Protein 6UA3 (pdb70)

GO terms:
  GO:1903378 positive regulation of oxidative stress-induced neuron intrinsic apoptotic signaling pathway (P, IGI)
  GO:0005634 nucleus (C, IDA)
  GO:0005739 mitochondrion (C, IDA)
  GO:0016020 membrane (C, IDA)
  GO:0034097 response to cytokine (P, IDA)
  GO:0006974 DNA damage response (P, IMP)
  GO:0010507 negative regulation of autophagy (P, IMP)
  GO:0097192 extrinsic apoptotic signaling pathway in absence of ligand (P, IMP)
  GO:0005515 protein binding (F, IPI)
  GO:0005739 mitochondrion (C, HTP)
  GO:0005829 cytosol (C, TAS)
  GO:0043066 negative regulation of apoptotic process (P, IDA)
  GO:0051434 BH3 domain binding (F, IPI)
  GO:0043065 positive regulation of apoptotic process (P, IDA)
  GO:0097136 Bcl-2 family protein complex (C, IDA)
  GO:0005737 cytoplasm (C, TAS)
  GO:0005741 mitochondrial outer membrane (C, TAS)
  GO:0008320 transmembrane protein transporter activity (F, TAS)
  GO:2000811 negative regulation of anoikis (P, IMP)
  GO:2001240 negative regulation of extrinsic apoptotic signaling pathway in absence of ligand (P, IMP)

Nearest PDB structures (foldseek):
  5c6h-assembly1_A  TM=9.830E-01  e=1.764E-19  Homo sapiens
  5c3f-assembly1_A  TM=9.879E-01  e=3.483E-19  Homo sapiens
  6b4u-assembly1_A  TM=9.618E-01  e=1.139E-19  Homo sapiens
  5if4-assembly2_B  TM=9.329E-01  e=2.041E-19  Homo sapiens
  8svy-assembly1_A  TM=9.716E-01  e=1.571E-18  Escherichia coli

Organism: Homo sapiens (NCBI:txid9606)

Radius of gyration: 15.17 Å; Cα contacts (8 Å, |Δi|>4): 190; chains: 2; bounding box: 38×42×40 Å

Foldseek 3Di:
DPVLLVLQLQLLLQLLVCLQVVDHDPDQGPPVRVLSVLLNVLLCVVLVVCCVVCVVVLVVVCVVLVDAAQVSLVVVLVVLLVLCVVVDDDLVSLSNLSSSLSVVSNVCSVNVHNVNSSVNSSSSSCSCCVPVVVVCVVCVHSVSVSVVSDDDDDD/DVPCCVVVVVVVVVVVVD

Sequence (173 aa):
SDELYRQSLEIISRYLREQATGAKDTKPMGRSGATSRKALETLRRVGDGVQRNHETAFQGMMLRKLDIKNEDDVKSLSRVMIHVFSDGVTNWGRIVTLISFGAFVAKHLKTINQESCIEPLAESITDVLVRTKRDWLVKQRGWDGFVEFFHVEDLEIWQGRRLGDEINAYYARR

CATH classification: 1.10.437.10

Structure (mmCIF, N/CA/C/O backbone):
data_6UA3
#
_entry.id   6UA3
#
_cell.length_a   31.096
_cell.length_b   56.408
_cell.length_c   99.461
_cell.angle_alpha   90.000
_cell.angle_beta   90.000
_cell.angle_gamma   90.000
#
_symmetry.space_group_name_H-M   'P 21 21 21'
#
loop_
_entity.id
_entity.type
_entity.pdbx_description
1 polymer 'Induced myeloid leukemia cell differentiation protein Mcl-1'
2 polymer 'modified Bim BH3 peptide'
3 water water
#
loop_
_atom_site.group_PDB
_atom_site.id
_atom_site.type_symbol
_atom_site.label_atom_id
_atom_site.label_alt_id
_atom_site.label_comp_id
_atom_site.label_asym_id
_atom_site.label_entity_id
_atom_site.label_seq_id
_atom_site.pdbx_PDB_ins_code
_atom_site.Cartn_x
_atom_site.Cartn_y
_atom_site.Cartn_z
_atom_site.occupancy
_atom_site.B_iso_or_equiv
_atom_site.auth_seq_id
_atom_site.auth_comp_id
_atom_site.auth_asym_id
_atom_site.auth_atom_id
_atom_site.pdbx_PDB_model_num
ATOM 1 N N . SER A 1 2 ? 20.835 -4.166 -28.055 1.00 67.73 171 SER A N 1
ATOM 2 C CA . SER A 1 2 ? 20.693 -5.449 -28.731 1.00 60.47 171 SER A CA 1
ATOM 3 C C . SER A 1 2 ? 20.011 -6.468 -27.824 1.00 47.91 171 SER A C 1
ATOM 4 O O . SER A 1 2 ? 19.884 -7.640 -28.176 1.00 54.30 171 SER A O 1
ATOM 7 N N . ASP A 1 3 ? 19.570 -6.011 -26.654 1.00 35.28 172 ASP A N 1
ATOM 8 C CA . ASP A 1 3 ? 18.876 -6.866 -25.690 1.00 27.92 172 ASP A CA 1
ATOM 9 C C . ASP A 1 3 ? 17.389 -6.827 -26.026 1.00 25.61 172 ASP A C 1
ATOM 10 O O . ASP A 1 3 ? 16.619 -6.053 -25.458 1.00 25.02 172 ASP A O 1
ATOM 15 N N . GLU A 1 4 ? 16.987 -7.680 -26.970 1.00 24.58 173 GLU A N 1
ATOM 16 C CA . GLU A 1 4 ? 15.605 -7.686 -27.441 1.00 26.81 173 GLU A CA 1
ATOM 17 C C . GLU A 1 4 ? 14.627 -8.059 -26.335 1.00 26.06 173 GLU A C 1
ATOM 18 O O . GLU A 1 4 ? 13.510 -7.527 -26.290 1.00 23.85 173 GLU A O 1
ATOM 24 N N . LEU A 1 5 ? 15.012 -8.973 -25.442 1.00 23.48 174 LEU A N 1
ATOM 25 C CA . LEU A 1 5 ? 14.108 -9.338 -24.356 1.00 23.66 174 LEU A CA 1
ATOM 26 C C . LEU A 1 5 ? 13.840 -8.150 -23.442 1.00 22.40 174 LEU A C 1
ATOM 27 O O . LEU A 1 5 ? 12.703 -7.943 -23.004 1.00 21.11 174 LEU A O 1
ATOM 32 N N . TYR A 1 6 ? 14.867 -7.354 -23.138 1.00 19.57 175 TYR A N 1
ATOM 33 C CA . TYR A 1 6 ? 14.636 -6.164 -22.326 1.00 19.10 175 TYR A CA 1
ATOM 34 C C . TYR A 1 6 ? 13.739 -5.177 -23.064 1.00 21.28 175 TYR A C 1
ATOM 35 O O . TYR A 1 6 ? 12.766 -4.663 -22.499 1.00 20.00 175 TYR A O 1
ATOM 44 N N . ARG A 1 7 ? 14.054 -4.900 -24.333 1.00 21.42 176 ARG A N 1
ATOM 45 C CA . ARG A 1 7 ? 13.257 -3.948 -25.101 1.00 22.44 176 ARG A CA 1
ATOM 46 C C . ARG A 1 7 ? 11.798 -4.376 -25.151 1.00 20.77 176 ARG A C 1
ATOM 47 O O . ARG A 1 7 ? 10.892 -3.572 -24.906 1.00 19.63 176 ARG A O 1
ATOM 55 N N . GLN A 1 8 ? 11.554 -5.643 -25.485 1.00 19.78 177 GLN A N 1
ATOM 56 C CA . GLN A 1 8 ? 10.183 -6.128 -25.591 1.00 18.00 177 GLN A CA 1
ATOM 57 C C . GLN A 1 8 ? 9.481 -6.079 -24.243 1.00 15.98 177 GLN A C 1
ATOM 58 O O . GLN A 1 8 ? 8.313 -5.673 -24.157 1.00 18.86 177 GLN A O 1
ATOM 64 N N . SER A 1 9 ? 10.176 -6.497 -23.182 1.00 17.10 178 SER A N 1
ATOM 65 C CA . SER A 1 9 ? 9.583 -6.476 -21.851 1.00 13.86 1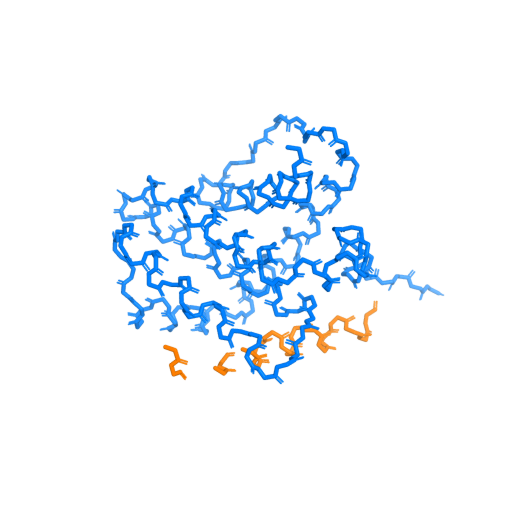78 SER A CA 1
ATOM 66 C C . SER A 1 9 ? 9.238 -5.055 -21.430 1.00 14.67 178 SER A C 1
ATOM 67 O O . SER A 1 9 ? 8.150 -4.805 -20.897 1.00 17.29 178 SER A O 1
ATOM 70 N N . LEU A 1 10 ? 10.150 -4.106 -21.666 1.00 17.29 179 LEU A N 1
ATOM 71 C CA . LEU A 1 10 ? 9.869 -2.716 -21.320 1.00 18.84 179 LEU A CA 1
ATOM 72 C C . LEU A 1 10 ? 8.709 -2.162 -22.140 1.00 17.69 179 LEU A C 1
ATOM 73 O O . LEU A 1 10 ? 7.872 -1.416 -21.618 1.00 17.64 179 LEU A O 1
ATOM 78 N N . GLU A 1 11 ? 8.634 -2.524 -23.423 1.00 16.32 180 GLU A N 1
ATOM 79 C CA . GLU A 1 11 ? 7.530 -2.068 -24.262 1.00 15.35 180 GLU A CA 1
ATOM 80 C C . GLU A 1 11 ? 6.186 -2.512 -23.689 1.00 17.19 180 GLU A C 1
ATOM 81 O O . GLU A 1 11 ? 5.267 -1.702 -23.523 1.00 17.60 180 GLU A O 1
ATOM 87 N N . ILE A 1 12 ? 6.062 -3.799 -23.363 1.00 15.63 181 ILE A N 1
ATOM 88 C CA . ILE A 1 12 ? 4.795 -4.329 -22.864 1.00 14.46 181 ILE A CA 1
ATOM 89 C C . ILE A 1 12 ? 4.448 -3.698 -21.521 1.00 15.90 181 ILE A C 1
ATOM 90 O O . ILE A 1 12 ? 3.327 -3.214 -21.309 1.00 15.53 181 ILE A O 1
ATOM 95 N N . ILE A 1 13 ? 5.412 -3.685 -20.596 1.00 16.24 182 ILE A N 1
ATOM 96 C CA . ILE A 1 13 ? 5.139 -3.231 -19.237 1.00 16.67 182 ILE A CA 1
ATOM 97 C C . ILE A 1 13 ? 4.888 -1.730 -19.208 1.00 18.50 182 ILE A C 1
ATOM 98 O O . ILE A 1 13 ? 3.957 -1.255 -18.542 1.00 17.00 182 ILE A O 1
ATOM 103 N N . SER A 1 14 ? 5.703 -0.956 -19.931 1.00 15.64 183 SER A N 1
ATOM 104 C CA . SER A 1 14 ? 5.492 0.489 -19.947 1.00 18.81 183 SER A CA 1
ATOM 105 C C . SER A 1 14 ? 4.172 0.849 -20.623 1.00 16.88 183 SER A C 1
ATOM 106 O O . SER A 1 14 ? 3.464 1.753 -20.165 1.00 18.09 183 SER A O 1
ATOM 109 N N . ARG A 1 15 ? 3.806 0.147 -21.698 1.00 16.44 184 ARG A N 1
ATOM 110 C CA . ARG A 1 15 ? 2.527 0.441 -22.341 1.00 14.85 184 ARG A CA 1
ATOM 111 C C . ARG A 1 15 ? 1.362 0.212 -21.384 1.00 16.94 184 ARG A C 1
ATOM 112 O O . ARG A 1 15 ? 0.439 1.030 -21.310 1.00 16.84 184 ARG A O 1
ATOM 120 N N . TYR A 1 16 ? 1.393 -0.884 -20.626 1.00 17.91 185 TYR A N 1
ATOM 121 C CA . TYR A 1 16 ? 0.300 -1.150 -19.697 1.00 14.25 185 TYR A CA 1
ATOM 122 C C . TYR A 1 16 ? 0.251 -0.099 -18.591 1.00 15.02 185 TYR A C 1
ATOM 123 O O . TYR A 1 16 ? -0.819 0.435 -18.277 1.00 16.87 185 TYR A O 1
ATOM 132 N N . LEU A 1 17 ? 1.398 0.214 -17.984 1.00 15.63 186 LEU A N 1
ATOM 133 C CA . LEU A 1 17 ? 1.397 1.225 -16.927 1.00 16.64 186 LEU A CA 1
ATOM 134 C C . LEU A 1 17 ? 0.959 2.586 -17.460 1.00 17.73 186 LEU A C 1
ATOM 135 O O . LEU A 1 17 ? 0.204 3.304 -16.794 1.00 18.42 186 LEU A O 1
ATOM 140 N N . ARG A 1 18 ? 1.407 2.951 -18.666 1.00 17.99 187 ARG A N 1
ATOM 141 C CA . ARG A 1 18 ? 1.029 4.242 -19.239 1.00 16.56 187 ARG A CA 1
ATOM 142 C C . ARG A 1 18 ? -0.473 4.319 -19.491 1.00 18.72 187 ARG A C 1
ATOM 143 O O . ARG A 1 18 ? -1.122 5.312 -19.143 1.00 18.40 187 ARG A O 1
ATOM 151 N N . GLU A 1 19 ? -1.043 3.287 -20.118 1.00 17.56 188 GLU A N 1
ATOM 152 C CA . GLU A 1 19 ? -2.464 3.345 -20.450 1.0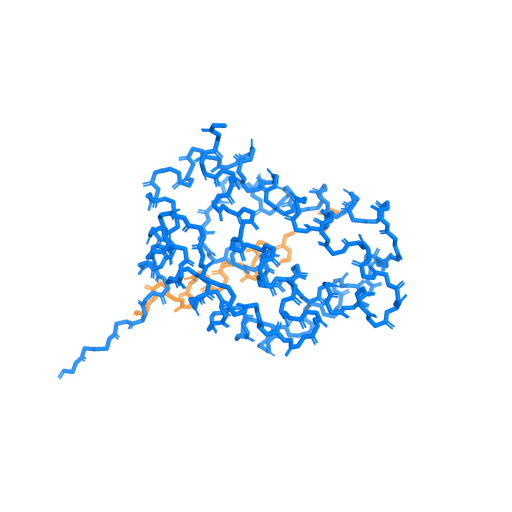0 16.51 188 GLU A CA 1
ATOM 153 C C . GLU A 1 19 ? -3.330 3.244 -19.202 1.00 17.21 188 GLU A C 1
ATOM 154 O O . GLU A 1 19 ? -4.393 3.873 -19.132 1.00 18.67 188 GLU A O 1
ATOM 160 N N . GLN A 1 20 ? -2.890 2.470 -18.208 1.00 17.59 189 GLN A N 1
ATOM 161 C CA . GLN A 1 20 ? -3.610 2.422 -16.939 1.00 16.53 189 GLN A CA 1
ATOM 162 C C . GLN A 1 20 ? -3.603 3.784 -16.253 1.00 18.70 189 GLN A C 1
ATOM 163 O O . GLN A 1 20 ? -4.641 4.245 -15.763 1.00 21.91 189 GLN A O 1
ATOM 169 N N . ALA A 1 21 ? -2.446 4.453 -16.222 1.00 17.05 190 ALA A N 1
ATOM 170 C CA . ALA A 1 21 ? -2.349 5.721 -15.506 1.00 18.60 190 ALA A CA 1
ATOM 171 C C . ALA A 1 21 ? -3.114 6.829 -16.219 1.00 22.78 190 ALA A C 1
ATOM 172 O O . ALA A 1 21 ? -3.814 7.620 -15.573 1.00 22.48 190 ALA A O 1
ATOM 174 N N . THR A 1 22 ? -2.980 6.916 -17.544 1.00 23.40 191 THR A N 1
ATOM 175 C CA . THR A 1 22 ? -3.618 7.983 -18.306 1.00 19.94 191 THR A CA 1
ATOM 176 C C . THR A 1 22 ? -5.044 7.654 -18.712 1.00 20.58 191 THR A C 1
ATOM 177 O O . THR A 1 22 ? -5.807 8.573 -19.041 1.00 26.58 191 THR A O 1
ATOM 181 N N . GLY A 1 23 ? -5.416 6.376 -18.716 1.00 20.68 192 GLY A N 1
ATOM 182 C CA . GLY A 1 23 ? -6.706 5.960 -19.217 1.00 20.74 192 GLY A CA 1
ATOM 183 C C . GLY A 1 23 ? -6.829 5.929 -20.725 1.00 24.96 192 GLY A C 1
ATOM 184 O O . GLY A 1 23 ? -7.922 5.647 -21.235 1.00 23.86 192 GLY A O 1
ATOM 185 N N . ALA A 1 24 ? -5.754 6.204 -21.458 1.00 19.49 193 ALA A N 1
ATOM 186 C CA . ALA A 1 24 ? -5.785 6.217 -22.915 1.00 16.77 193 ALA A CA 1
ATOM 187 C C . ALA A 1 24 ? -4.796 5.200 -23.461 1.00 17.02 193 ALA A C 1
ATOM 188 O O . ALA A 1 24 ? -3.613 5.221 -23.102 1.00 19.23 193 ALA A O 1
ATOM 190 N N . LYS A 1 25 ? -5.278 4.321 -24.334 1.00 19.96 194 LYS A N 1
ATOM 191 C CA . LYS A 1 25 ? -4.389 3.401 -25.022 1.00 20.42 194 LYS A CA 1
ATOM 192 C C . LYS A 1 25 ? -3.508 4.146 -26.019 1.00 19.77 194 LYS A C 1
ATOM 193 O O . LYS A 1 25 ? -3.890 5.173 -26.588 1.00 21.49 194 LYS A O 1
ATOM 199 N N . ASP A 1 26 ? -2.304 3.619 -26.206 1.00 19.87 195 ASP A N 1
ATOM 200 C CA . ASP A 1 26 ? -1.375 4.083 -27.229 1.00 17.81 195 ASP A CA 1
ATOM 201 C C . ASP A 1 26 ? -1.721 3.351 -28.520 1.00 16.06 195 ASP A C 1
ATOM 202 O O . ASP A 1 26 ? -1.583 2.126 -28.597 1.00 20.72 195 ASP A O 1
ATOM 207 N N . THR A 1 27 ? -2.205 4.087 -29.523 1.00 18.24 196 THR A N 1
ATOM 208 C CA . THR A 1 27 ? -2.693 3.462 -30.748 1.00 20.27 196 THR A CA 1
ATOM 209 C C . THR A 1 27 ? -1.603 3.260 -31.796 1.00 19.32 196 THR A C 1
ATOM 210 O O . THR A 1 27 ? -1.915 2.850 -32.921 1.00 21.95 196 THR A O 1
ATOM 214 N N . LYS A 1 28 ? -0.343 3.536 -31.460 1.00 18.65 197 LYS A N 1
ATOM 215 C CA . LYS A 1 28 ? 0.759 3.073 -32.288 1.00 21.06 197 LYS A CA 1
ATOM 216 C C . LYS A 1 28 ? 0.821 1.547 -32.239 1.00 18.89 197 LYS A C 1
ATOM 217 O O . LYS A 1 28 ? 0.556 0.950 -31.195 1.00 21.53 197 LYS A O 1
ATOM 223 N N . PRO A 1 29 ? 1.173 0.893 -33.339 1.00 21.44 198 PRO A N 1
ATOM 224 C CA . PRO A 1 29 ? 1.444 -0.545 -33.267 1.00 21.34 198 PRO A CA 1
ATOM 225 C C . PRO A 1 29 ? 2.654 -0.829 -32.388 1.00 25.00 198 PRO A C 1
ATOM 226 O O . PRO A 1 29 ? 3.500 0.033 -32.143 1.00 26.30 198 PRO A O 1
ATOM 230 N N . MET A 1 30 ? 2.724 -2.063 -31.899 1.00 24.23 199 MET A N 1
ATOM 231 C CA . MET A 1 30 ? 3.892 -2.477 -31.140 1.00 26.51 199 MET A CA 1
ATOM 232 C C . MET A 1 30 ? 5.109 -2.569 -32.056 1.00 34.79 199 MET A C 1
ATOM 233 O O . MET A 1 30 ? 4.995 -2.658 -33.282 1.00 34.43 199 MET A O 1
ATOM 238 N N . GLY A 1 31 ? 6.288 -2.544 -31.444 1.00 32.36 200 GLY A N 1
ATOM 239 C CA . GLY A 1 31 ? 7.516 -2.752 -32.189 1.00 34.98 200 GLY A CA 1
ATOM 240 C C . GLY A 1 31 ? 7.565 -4.136 -32.810 1.00 51.56 200 GLY A C 1
ATOM 241 O O . GLY A 1 31 ? 6.781 -5.031 -32.491 1.00 43.06 200 GLY A O 1
ATOM 242 N N . ARG A 1 32 ? 8.518 -4.314 -33.723 1.00 80.36 201 ARG A N 1
ATOM 243 C CA . ARG A 1 32 ? 8.601 -5.580 -34.434 1.00 102.31 201 ARG A CA 1
ATOM 244 C C . ARG A 1 32 ? 8.810 -6.723 -33.446 1.00 105.16 201 ARG A C 1
ATOM 245 O O . ARG A 1 32 ? 9.325 -6.539 -32.338 1.00 111.22 201 ARG A O 1
ATOM 253 N N . SER A 1 33 ? 8.414 -7.924 -33.871 1.00 97.40 202 SER A N 1
ATOM 254 C CA . SER A 1 33 ? 7.990 -8.966 -32.944 1.00 84.06 202 SER A CA 1
ATOM 255 C C . SER A 1 33 ? 6.653 -8.579 -32.319 1.00 68.39 202 SER A C 1
ATOM 256 O O . SER A 1 33 ? 6.344 -8.950 -31.182 1.00 43.24 202 SER A O 1
ATOM 259 N N . GLY A 1 34 ? 5.858 -7.819 -33.083 1.00 73.65 203 GLY A N 1
ATOM 260 C CA . GLY A 1 34 ? 4.669 -7.191 -32.536 1.00 73.55 203 GLY A CA 1
ATOM 261 C C . GLY A 1 34 ? 3.522 -8.149 -32.303 1.00 64.95 203 GLY A C 1
ATOM 262 O O . GLY A 1 34 ? 2.685 -7.911 -31.428 1.00 62.54 203 GLY A O 1
ATOM 263 N N . ALA A 1 35 ? 3.450 -9.228 -33.086 1.00 53.96 204 ALA A N 1
ATOM 264 C CA . ALA A 1 35 ? 2.454 -10.260 -32.821 1.00 42.91 204 ALA A CA 1
ATOM 265 C C . ALA A 1 35 ? 2.526 -10.715 -31.369 1.00 31.07 204 ALA A C 1
ATOM 266 O O . ALA A 1 35 ? 1.539 -10.642 -30.628 1.00 26.02 204 ALA A O 1
ATOM 268 N N . THR A 1 36 ? 3.701 -11.181 -30.939 1.00 25.40 205 THR A N 1
ATOM 269 C CA . THR A 1 36 ? 3.869 -11.593 -29.550 1.00 21.85 205 THR A CA 1
ATOM 270 C C . THR A 1 36 ? 3.595 -10.436 -28.600 1.00 20.13 205 THR A C 1
ATOM 271 O O . THR A 1 36 ? 2.882 -10.592 -27.601 1.00 21.34 205 THR A O 1
ATOM 275 N N . SER A 1 37 ? 4.155 -9.260 -28.893 1.00 22.66 206 SER A N 1
ATOM 276 C CA . SER A 1 37 ? 3.998 -8.134 -27.977 1.00 22.03 206 SER A CA 1
ATOM 277 C C . SER A 1 37 ? 2.547 -7.670 -27.910 1.00 18.62 206 SER A C 1
ATOM 278 O O . SER A 1 37 ? 2.048 -7.334 -26.829 1.00 20.98 206 SER A O 1
ATOM 281 N N . ARG A 1 38 ? 1.859 -7.635 -29.055 1.00 19.67 207 ARG A N 1
ATOM 282 C CA . ARG A 1 38 ? 0.448 -7.264 -29.054 1.00 20.90 207 ARG A CA 1
ATOM 283 C C . ARG A 1 38 ? -0.376 -8.249 -28.232 1.00 21.35 207 ARG A C 1
ATOM 284 O O . ARG A 1 38 ? -1.203 -7.846 -27.405 1.00 20.23 207 ARG A O 1
ATOM 292 N N . LYS A 1 39 ? -0.175 -9.551 -28.460 1.00 20.82 208 LYS A N 1
ATOM 293 C CA . LYS A 1 39 ? -0.904 -10.552 -27.686 1.00 22.18 208 LYS A CA 1
ATOM 294 C C . LYS A 1 39 ? -0.580 -10.445 -26.203 1.00 21.17 208 LYS A C 1
ATOM 295 O O . LYS A 1 39 ? -1.466 -10.603 -25.355 1.00 20.16 208 LYS A O 1
ATOM 301 N N . ALA A 1 40 ? 0.683 -10.180 -25.870 1.00 18.45 209 ALA A N 1
ATOM 302 C CA . ALA A 1 40 ? 1.067 -10.081 -24.466 1.00 17.82 209 ALA A CA 1
ATOM 303 C C . ALA A 1 40 ? 0.374 -8.908 -23.789 1.00 16.13 209 ALA A C 1
ATOM 304 O O . ALA A 1 40 ? -0.126 -9.036 -22.667 1.00 16.97 209 ALA A O 1
ATOM 306 N N . LEU A 1 41 ? 0.332 -7.750 -24.452 1.00 18.21 210 LEU A N 1
ATOM 307 C CA . LEU A 1 41 ? -0.342 -6.611 -23.842 1.00 16.43 210 LEU A CA 1
ATOM 308 C C . LEU A 1 41 ? -1.838 -6.873 -23.698 1.00 18.43 210 LEU A C 1
ATOM 309 O O . LEU A 1 41 ? -2.437 -6.512 -22.681 1.00 17.39 210 LEU A O 1
ATOM 314 N N . GLU A 1 42 ? -2.458 -7.510 -24.696 1.00 16.68 211 GLU A N 1
ATOM 315 C CA . GLU A 1 42 ? -3.868 -7.866 -24.579 1.00 17.16 211 GLU A CA 1
ATOM 316 C C . GLU A 1 42 ? -4.095 -8.828 -23.419 1.00 19.52 211 GLU A C 1
ATOM 317 O O . GLU A 1 42 ? -5.058 -8.680 -22.656 1.00 19.42 211 GLU A O 1
ATOM 323 N N . THR A 1 43 ? -3.222 -9.830 -23.283 1.00 17.95 212 THR A N 1
ATOM 324 C CA . THR A 1 43 ? -3.308 -10.758 -22.158 1.00 17.71 212 THR A CA 1
ATOM 325 C C . THR A 1 43 ? -3.111 -10.034 -20.837 1.00 18.89 212 THR A C 1
ATOM 326 O O . THR A 1 43 ? -3.833 -10.281 -19.863 1.00 17.07 212 THR A O 1
ATOM 330 N N . LEU A 1 44 ? -2.129 -9.137 -20.788 1.00 19.00 213 LEU A N 1
ATOM 331 C CA . LEU A 1 44 ? -1.844 -8.405 -19.563 1.00 18.61 213 LEU A CA 1
ATOM 332 C C . LEU A 1 44 ? -3.029 -7.540 -19.146 1.00 17.46 213 LEU A C 1
ATOM 333 O O . LEU A 1 44 ? -3.356 -7.453 -17.956 1.00 20.87 213 LEU A O 1
ATOM 338 N N . ARG A 1 45 ? -3.694 -6.895 -20.108 1.00 18.48 214 ARG A N 1
ATOM 339 C CA . ARG A 1 45 ? -4.923 -6.174 -19.788 1.00 16.27 214 ARG A CA 1
ATOM 340 C C . ARG A 1 45 ? -5.953 -7.093 -19.149 1.00 18.31 214 ARG A C 1
ATOM 341 O O . ARG A 1 45 ? -6.497 -6.789 -18.083 1.00 22.22 214 ARG A O 1
ATOM 349 N N . ARG A 1 46 ? -6.260 -8.212 -19.810 1.00 16.91 215 ARG A N 1
ATOM 350 C CA . ARG A 1 46 ? -7.299 -9.108 -19.313 1.00 17.61 215 ARG A CA 1
ATOM 351 C C . ARG A 1 46 ? -6.968 -9.615 -17.914 1.00 18.64 215 ARG A C 1
ATOM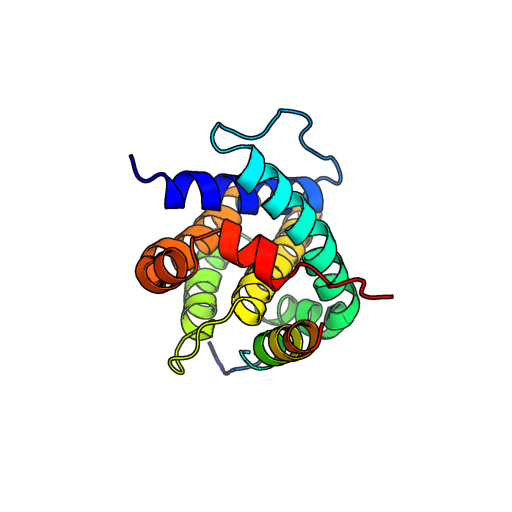 352 O O . ARG A 1 46 ? -7.799 -9.546 -17.002 1.00 20.82 215 ARG A O 1
ATOM 360 N N . VAL A 1 47 ? -5.753 -10.126 -17.729 1.00 18.36 216 VAL A N 1
ATOM 361 C CA . VAL A 1 47 ? -5.368 -10.708 -16.449 1.00 18.34 216 VAL A CA 1
ATOM 362 C C . VAL A 1 47 ? -5.100 -9.616 -15.419 1.00 18.93 216 VAL A C 1
ATOM 363 O O . VAL A 1 47 ? -5.570 -9.690 -14.277 1.00 18.08 216 VAL A O 1
ATOM 367 N N . GLY A 1 48 ? -4.347 -8.587 -15.812 1.00 15.53 217 GLY A N 1
ATOM 368 C CA . GLY A 1 48 ? -3.965 -7.545 -14.869 1.00 14.52 217 GLY A CA 1
ATOM 369 C C . GLY A 1 48 ? -5.143 -6.732 -14.364 1.00 15.85 217 GLY A C 1
ATOM 370 O O . GLY A 1 48 ? -5.194 -6.363 -13.186 1.00 15.70 217 GLY A O 1
ATOM 371 N N . ASP A 1 49 ? -6.094 -6.417 -15.246 1.00 17.38 218 ASP A N 1
ATOM 372 C CA . ASP A 1 49 ? -7.294 -5.723 -14.788 1.00 17.15 218 ASP A CA 1
ATOM 373 C C . ASP A 1 49 ? -8.046 -6.567 -13.768 1.00 16.74 218 ASP A C 1
ATOM 374 O O . ASP A 1 49 ? -8.542 -6.045 -12.764 1.00 18.33 218 ASP A O 1
ATOM 379 N N . GLY A 1 50 ? -8.129 -7.879 -14.007 1.00 17.82 219 GLY A N 1
ATOM 380 C CA . GLY A 1 50 ? -8.793 -8.756 -13.055 1.00 19.69 219 GLY A CA 1
ATOM 381 C C . GLY A 1 50 ? -8.074 -8.817 -11.722 1.00 17.48 219 GLY A C 1
ATOM 382 O O . GLY A 1 50 ? -8.705 -8.793 -10.663 1.00 18.29 219 GLY A O 1
ATOM 383 N N . VAL A 1 51 ? -6.743 -8.895 -11.753 1.00 15.97 220 VAL A N 1
ATOM 384 C CA . VAL A 1 51 ? -5.976 -8.943 -10.510 1.00 16.40 220 VAL A CA 1
ATOM 385 C C . VAL A 1 51 ? -6.203 -7.678 -9.693 1.00 17.30 220 VAL A C 1
ATOM 386 O O . VAL A 1 51 ? -6.407 -7.736 -8.474 1.00 18.22 220 VAL A O 1
ATOM 390 N N . GLN A 1 52 ? -6.178 -6.516 -10.350 1.00 14.97 221 GLN A N 1
ATOM 391 C CA . GLN A 1 52 ? -6.344 -5.261 -9.620 1.00 16.70 221 GLN A CA 1
ATOM 392 C C . GLN A 1 52 ? -7.734 -5.144 -9.018 1.00 19.75 221 GLN A C 1
ATOM 393 O O . GLN A 1 52 ? -7.900 -4.560 -7.942 1.00 19.31 221 GLN A O 1
ATOM 399 N N . ARG A 1 53 ? -8.746 -5.667 -9.709 1.00 18.67 222 ARG A N 1
ATOM 400 C CA . ARG A 1 53 ? -10.108 -5.601 -9.191 1.00 17.82 222 ARG A CA 1
ATOM 401 C C . ARG A 1 53 ? -10.314 -6.604 -8.061 1.00 19.65 222 ARG A C 1
ATOM 402 O O . ARG A 1 53 ? -10.882 -6.268 -7.013 1.00 22.70 222 ARG A O 1
ATOM 410 N N . ASN A 1 54 ? -9.847 -7.843 -8.252 1.00 17.69 223 ASN A N 1
ATOM 411 C CA . ASN A 1 54 ? -10.017 -8.879 -7.235 1.00 20.50 223 ASN A CA 1
ATOM 412 C C . ASN A 1 54 ? -9.208 -8.595 -5.978 1.00 24.67 223 ASN A C 1
ATOM 413 O O . ASN A 1 54 ? -9.628 -8.968 -4.875 1.00 27.11 223 ASN A O 1
ATOM 418 N N . HIS A 1 55 ? -8.047 -7.957 -6.114 1.00 20.00 224 HIS A N 1
ATOM 419 C CA . HIS A 1 55 ? -7.114 -7.818 -5.006 1.00 22.06 224 HIS A CA 1
ATOM 420 C C . HIS A 1 55 ? -6.852 -6.356 -4.670 1.00 21.86 224 HIS A C 1
ATOM 421 O O . HIS A 1 55 ? -5.788 -6.008 -4.156 1.00 21.62 224 HIS A O 1
ATOM 428 N N . GLU A 1 56 ? -7.845 -5.499 -4.919 1.00 20.79 225 GLU A N 1
ATOM 429 C CA . GLU A 1 56 ? -7.690 -4.076 -4.638 1.00 21.68 225 GLU A CA 1
ATOM 430 C C . GLU A 1 56 ? -7.344 -3.832 -3.172 1.00 22.81 225 GLU A C 1
ATOM 431 O O . GLU A 1 56 ? -6.533 -2.952 -2.861 1.00 25.57 225 GLU A O 1
ATOM 437 N N . THR A 1 57 ? -7.942 -4.603 -2.260 1.00 27.19 226 THR A N 1
ATOM 438 C CA . THR A 1 57 ? -7.671 -4.413 -0.836 1.00 30.57 226 THR A CA 1
ATOM 439 C C . THR A 1 57 ? -6.207 -4.684 -0.513 1.00 26.84 226 THR A C 1
ATOM 440 O O . THR A 1 57 ? -5.562 -3.906 0.200 1.00 29.11 226 THR A O 1
ATOM 444 N N . ALA A 1 58 ? -5.665 -5.792 -1.022 1.00 25.13 227 ALA A N 1
ATOM 445 C CA . ALA A 1 58 ? -4.253 -6.082 -0.800 1.00 26.98 227 ALA A CA 1
ATOM 446 C C . ALA A 1 58 ? -3.372 -4.999 -1.407 1.00 24.66 227 ALA A C 1
ATOM 447 O O . ALA A 1 58 ? -2.396 -4.559 -0.785 1.00 22.70 227 ALA A O 1
ATOM 449 N N . PHE A 1 59 ? -3.709 -4.549 -2.619 1.00 21.87 228 PHE A N 1
ATOM 450 C CA . PHE A 1 59 ? -2.899 -3.537 -3.288 1.00 21.49 228 PHE A CA 1
ATOM 451 C C . PHE A 1 59 ? -2.978 -2.194 -2.573 1.00 23.86 228 PHE A C 1
ATOM 452 O O . PHE A 1 59 ? -1.961 -1.509 -2.417 1.00 21.38 228 PHE A O 1
ATOM 460 N N . GLN A 1 60 ? -4.174 -1.793 -2.137 1.00 20.71 229 GLN A N 1
ATOM 461 C CA . GLN A 1 60 ? -4.292 -0.528 -1.418 1.00 23.20 229 GLN A CA 1
ATOM 462 C C . GLN A 1 60 ? -3.520 -0.570 -0.105 1.00 23.06 229 GLN A C 1
ATOM 463 O O . GLN A 1 60 ? -2.880 0.417 0.279 1.00 26.07 229 GLN A O 1
ATOM 469 N N . GLY A 1 61 ? -3.561 -1.705 0.596 1.00 24.4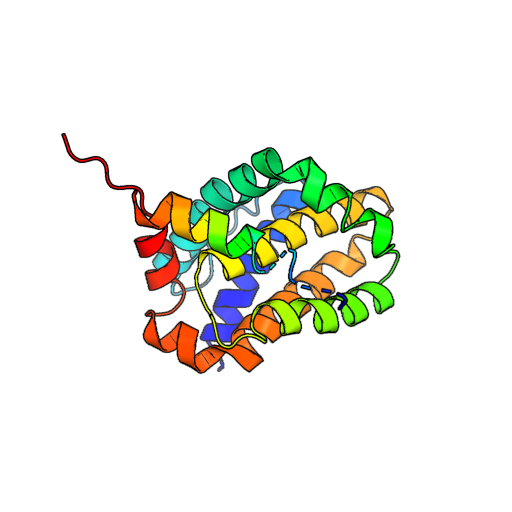0 230 GLY A N 1
ATOM 470 C CA . GLY A 1 61 ? -2.816 -1.819 1.839 1.00 26.50 230 GLY A CA 1
ATOM 471 C C . GLY A 1 61 ? -1.316 -1.723 1.631 1.00 27.93 230 GLY A C 1
ATOM 472 O O . GLY A 1 61 ? -0.617 -1.049 2.391 1.00 28.18 2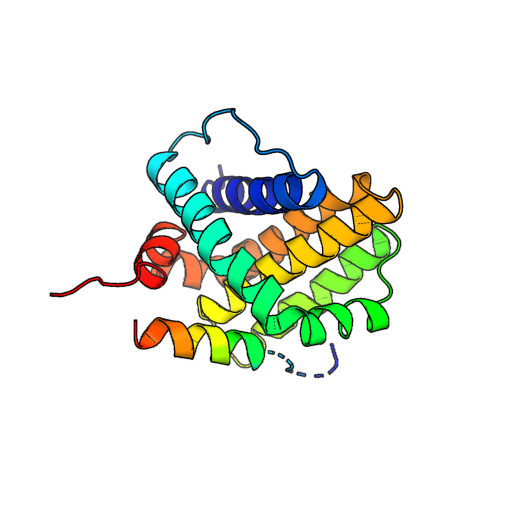30 GLY A O 1
ATOM 473 N N . MET A 1 62 ? -0.804 -2.397 0.600 1.00 25.82 231 MET A N 1
ATOM 474 C CA A MET A 1 62 ? 0.627 -2.317 0.330 0.50 26.41 231 MET A CA 1
ATOM 475 C CA B MET A 1 62 ? 0.625 -2.325 0.299 0.50 26.39 231 MET A CA 1
ATOM 476 C C . MET A 1 62 ? 1.029 -0.914 -0.100 1.00 25.44 231 MET A C 1
ATOM 477 O O . MET A 1 62 ? 2.069 -0.405 0.339 1.00 26.81 231 MET A O 1
ATOM 486 N N . LEU A 1 63 ? 0.225 -0.266 -0.942 1.00 22.80 232 LEU A N 1
ATOM 487 C CA . LEU A 1 63 ? 0.539 1.092 -1.366 1.00 23.86 232 LEU A CA 1
ATOM 488 C C . LEU A 1 63 ? 0.578 2.038 -0.174 1.00 28.14 232 LEU A C 1
ATOM 489 O O . LEU A 1 63 ? 1.505 2.845 -0.036 1.00 31.64 232 LEU A O 1
ATOM 494 N N . ARG A 1 64 ? -0.422 1.944 0.706 1.00 27.11 233 ARG A N 1
ATOM 495 C CA . ARG A 1 64 ? -0.504 2.865 1.835 1.00 31.89 233 ARG A CA 1
ATOM 496 C C . ARG A 1 64 ? 0.712 2.739 2.744 1.00 33.51 233 ARG A C 1
ATOM 497 O O . ARG A 1 64 ? 1.225 3.744 3.250 1.00 40.51 233 ARG A O 1
ATOM 505 N N . LYS A 1 65 ? 1.192 1.515 2.961 1.00 29.42 234 LYS A N 1
ATOM 506 C CA . LYS A 1 65 ? 2.320 1.325 3.864 1.00 33.61 234 LYS A CA 1
ATOM 507 C C . LYS A 1 65 ? 3.646 1.702 3.218 1.00 39.22 234 LYS A C 1
ATOM 508 O O . LYS A 1 65 ? 4.551 2.178 3.911 1.00 44.16 234 LYS A O 1
ATOM 514 N N . LEU A 1 66 ? 3.781 1.515 1.904 1.00 34.77 235 LEU A N 1
ATOM 515 C CA . LEU A 1 66 ? 5.022 1.882 1.233 1.00 31.37 235 LEU A CA 1
ATOM 516 C C . LEU A 1 66 ? 5.174 3.389 1.072 1.00 36.39 235 LEU A C 1
ATOM 517 O O . LEU A 1 66 ? 6.304 3.872 0.947 1.00 38.93 235 LEU A O 1
ATOM 522 N N . ASP A 1 67 ? 4.073 4.137 1.073 1.00 35.28 236 ASP A N 1
ATOM 523 C CA . ASP A 1 67 ? 4.103 5.598 1.003 1.00 40.29 236 ASP A CA 1
ATOM 524 C C . ASP A 1 67 ? 4.997 6.070 -0.148 1.00 43.10 236 ASP A C 1
ATOM 525 O O . ASP A 1 67 ? 6.065 6.652 0.041 1.00 49.77 236 ASP A O 1
ATOM 530 N N . ILE A 1 68 ? 4.522 5.795 -1.359 1.00 37.73 237 ILE A N 1
ATOM 531 C CA . ILE A 1 68 ? 5.261 6.099 -2.579 1.00 41.49 237 ILE A CA 1
ATOM 532 C C . ILE A 1 68 ? 4.910 7.521 -3.004 1.00 48.25 237 ILE A C 1
ATOM 533 O O . ILE A 1 68 ? 3.776 7.797 -3.403 1.00 50.48 237 ILE A O 1
ATOM 538 N N . LYS A 1 69 ? 5.887 8.423 -2.924 1.00 51.73 238 LYS A N 1
ATOM 539 C CA . LYS A 1 69 ? 5.672 9.837 -3.205 1.00 54.50 238 LYS A CA 1
ATOM 540 C C . LYS A 1 69 ? 6.516 10.384 -4.345 1.00 47.29 238 LYS A C 1
ATOM 541 O O . LYS A 1 69 ? 6.106 11.359 -4.976 1.00 44.01 238 LYS A O 1
ATOM 547 N N . ASN A 1 70 ? 7.679 9.801 -4.619 1.00 45.29 239 ASN A N 1
ATOM 548 C CA . ASN A 1 70 ? 8.599 10.361 -5.600 1.00 43.38 239 ASN A CA 1
ATOM 549 C C . ASN A 1 70 ? 9.436 9.231 -6.188 1.00 40.71 239 ASN A C 1
ATOM 550 O O . ASN A 1 70 ? 9.181 8.048 -5.941 1.00 35.95 239 ASN A O 1
ATOM 555 N N . GLU A 1 71 ? 10.456 9.604 -6.965 1.00 38.09 240 GLU A N 1
ATOM 556 C CA . GLU A 1 71 ? 11.259 8.614 -7.671 1.00 43.38 240 GLU A CA 1
ATOM 557 C C . GLU A 1 71 ? 12.196 7.849 -6.741 1.00 41.28 240 GLU A C 1
ATOM 558 O O . GLU A 1 71 ? 12.601 6.730 -7.076 1.00 37.94 240 GLU A O 1
ATOM 564 N N . ASP A 1 72 ? 12.554 8.422 -5.589 1.00 40.78 241 ASP A N 1
ATOM 565 C CA . ASP A 1 72 ? 13.345 7.671 -4.619 1.00 38.80 241 ASP A CA 1
ATOM 566 C C . ASP A 1 72 ? 12.554 6.497 -4.059 1.00 37.67 241 ASP A C 1
ATOM 567 O O . ASP A 1 72 ? 13.113 5.419 -3.818 1.00 37.24 241 ASP A O 1
ATOM 572 N N . ASP A 1 73 ? 11.250 6.687 -3.846 1.00 42.30 242 ASP A N 1
ATOM 573 C CA . ASP A 1 73 ? 10.414 5.600 -3.352 1.00 38.47 242 ASP A CA 1
ATOM 574 C C . ASP A 1 73 ? 10.250 4.501 -4.392 1.00 37.01 242 ASP A C 1
ATOM 575 O O . ASP A 1 73 ? 10.070 3.331 -4.034 1.00 36.57 242 ASP A O 1
ATOM 580 N N . VAL A 1 74 ? 10.308 4.850 -5.679 1.00 36.52 243 VAL A N 1
ATOM 581 C CA . VAL A 1 74 ? 10.266 3.827 -6.719 1.00 34.27 243 VAL A CA 1
ATOM 582 C C . VAL A 1 74 ? 11.484 2.920 -6.618 1.00 36.08 243 VAL A C 1
ATOM 583 O O . VAL A 1 74 ? 11.379 1.695 -6.756 1.00 36.43 243 VAL A O 1
ATOM 587 N N . LYS A 1 75 ? 12.661 3.504 -6.377 1.00 42.62 244 LYS A N 1
ATOM 588 C CA . LYS A 1 75 ? 13.859 2.687 -6.223 1.00 49.24 244 LYS A CA 1
ATOM 589 C C . LYS A 1 75 ? 13.752 1.779 -5.005 1.00 40.44 244 LYS A C 1
ATOM 590 O O . LYS A 1 75 ? 14.172 0.617 -5.049 1.00 43.10 244 LYS A O 1
ATOM 596 N N . SER A 1 76 ? 13.189 2.289 -3.908 1.00 40.52 245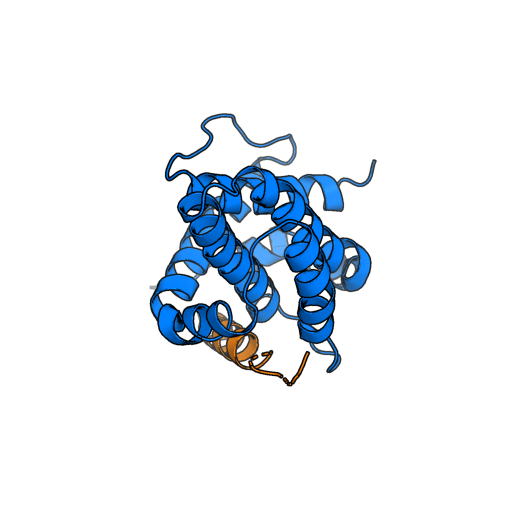 SER A N 1
ATOM 597 C CA . SER A 1 76 ? 12.963 1.438 -2.745 1.00 44.21 245 SER A CA 1
ATOM 598 C C . SER A 1 76 ? 12.045 0.275 -3.094 1.00 39.75 245 SER A C 1
ATOM 599 O O . SER A 1 76 ? 12.227 -0.844 -2.600 1.00 39.03 245 SER A O 1
ATOM 602 N N . LEU A 1 77 ? 11.054 0.520 -3.954 1.00 31.69 246 LEU A N 1
ATOM 603 C CA . LEU A 1 77 ? 10.143 -0.545 -4.352 1.00 29.73 246 LEU A CA 1
ATOM 604 C C . LEU A 1 77 ? 10.872 -1.653 -5.103 1.00 26.74 246 LEU A C 1
ATOM 605 O O . LEU A 1 77 ? 10.492 -2.824 -4.998 1.00 28.97 246 LEU A O 1
ATOM 610 N N . SER A 1 78 ? 11.925 -1.308 -5.851 1.00 28.16 247 SER A N 1
ATOM 611 C CA . SER A 1 78 ? 12.683 -2.324 -6.577 1.00 34.31 247 SER A CA 1
ATOM 612 C C . SER A 1 78 ? 13.258 -3.369 -5.632 1.00 31.38 247 SER A C 1
ATOM 613 O O . SER A 1 78 ? 13.243 -4.568 -5.936 1.00 27.23 247 SER A O 1
ATOM 616 N N . ARG A 1 79 ? 13.786 -2.929 -4.487 1.00 32.19 248 ARG A N 1
ATOM 617 C CA . ARG A 1 79 ? 14.288 -3.863 -3.483 1.00 36.45 248 ARG A CA 1
ATOM 618 C C . ARG A 1 79 ? 13.207 -4.850 -3.065 1.00 37.96 248 ARG A C 1
ATOM 619 O O . ARG A 1 79 ? 13.437 -6.064 -3.022 1.00 38.66 248 ARG A O 1
ATOM 627 N N . VAL A 1 80 ? 12.013 -4.343 -2.754 1.00 25.87 249 VAL A N 1
ATOM 628 C CA . VAL A 1 80 ? 10.922 -5.218 -2.337 1.00 24.90 249 VAL A CA 1
ATOM 629 C C . VAL A 1 80 ? 10.572 -6.199 -3.446 1.00 27.47 249 VAL A C 1
ATOM 630 O O . VAL A 1 80 ? 10.344 -7.388 -3.195 1.00 28.72 249 VAL A O 1
ATOM 634 N N . MET A 1 81 ? 10.526 -5.722 -4.692 1.00 23.66 250 MET A N 1
ATOM 635 C CA . MET A 1 81 ? 10.095 -6.585 -5.784 1.00 20.40 250 MET A CA 1
ATOM 636 C C . MET A 1 81 ? 11.051 -7.754 -5.999 1.00 19.89 250 MET A C 1
ATOM 637 O O . MET A 1 81 ? 10.616 -8.846 -6.378 1.00 22.96 250 MET A O 1
ATOM 642 N N . ILE A 1 82 ? 12.348 -7.557 -5.757 1.00 20.11 251 ILE A N 1
ATOM 643 C CA . ILE A 1 82 ? 13.293 -8.664 -5.892 1.00 19.16 251 ILE A CA 1
ATOM 644 C C . ILE A 1 82 ? 12.913 -9.809 -4.959 1.00 21.43 251 ILE A C 1
ATOM 645 O O . ILE A 1 82 ? 13.098 -10.989 -5.284 1.00 23.11 251 ILE A O 1
ATOM 650 N N . HIS A 1 83 ? 12.370 -9.481 -3.787 1.00 17.90 252 HIS A N 1
ATOM 651 C CA . HIS A 1 83 ? 12.003 -10.498 -2.809 1.00 18.56 252 HIS A CA 1
ATOM 652 C C . HIS A 1 83 ? 10.813 -11.345 -3.245 1.00 22.44 252 HIS A C 1
ATOM 653 O O . HIS A 1 83 ? 10.511 -12.339 -2.573 1.00 25.64 252 HIS A O 1
ATOM 660 N N . VAL A 1 84 ? 10.137 -10.984 -4.338 1.00 22.49 253 VAL A N 1
ATOM 661 C CA . VAL A 1 84 ? 9.031 -11.788 -4.847 1.00 20.68 253 VAL A CA 1
ATOM 662 C C . VAL A 1 84 ? 9.492 -13.147 -5.344 1.00 22.43 253 VAL A C 1
ATOM 663 O O . VAL A 1 84 ? 8.661 -14.037 -5.555 1.00 21.62 253 VAL A O 1
ATOM 667 N N . PHE A 1 85 ? 10.800 -13.343 -5.512 1.00 20.70 254 PHE A N 1
ATOM 668 C CA . PHE A 1 85 ? 11.331 -14.617 -5.978 1.00 20.94 254 PHE A CA 1
ATOM 669 C C . PHE A 1 85 ? 12.342 -15.220 -5.012 1.00 27.89 254 PHE A C 1
ATOM 670 O O . PHE A 1 85 ? 12.987 -16.220 -5.347 1.00 28.80 254 PHE A O 1
ATOM 678 N N . SER A 1 86 ? 12.467 -14.663 -3.807 1.00 25.34 255 SER A N 1
ATOM 679 C CA . SER A 1 86 ? 13.550 -15.043 -2.905 1.00 28.40 255 SER A CA 1
ATOM 680 C C . SER A 1 86 ? 13.412 -16.461 -2.357 1.00 26.13 255 SER A C 1
ATOM 681 O O . SER A 1 86 ? 14.384 -16.989 -1.804 1.00 28.67 255 SER A O 1
ATOM 684 N N . ASP A 1 87 ? 12.241 -17.088 -2.476 1.00 22.25 256 ASP A N 1
ATOM 685 C CA . ASP A 1 87 ? 12.067 -18.465 -2.030 1.00 20.56 256 ASP A CA 1
ATOM 686 C C . ASP A 1 87 ? 12.427 -19.483 -3.107 1.00 20.57 256 ASP A C 1
ATOM 687 O O . ASP A 1 87 ? 12.186 -20.680 -2.915 1.00 24.25 256 ASP A O 1
ATOM 692 N N . GLY A 1 88 ? 13.005 -19.039 -4.220 1.00 22.10 257 GLY A N 1
ATOM 693 C CA . GLY A 1 88 ? 13.381 -19.922 -5.303 1.00 23.65 257 GLY A CA 1
ATOM 694 C C . GLY A 1 88 ? 12.274 -20.244 -6.283 1.00 25.23 257 GLY A C 1
ATOM 695 O O . GLY A 1 88 ? 12.517 -20.991 -7.242 1.00 24.94 257 GLY A O 1
ATOM 696 N N . VAL A 1 89 ? 11.071 -19.708 -6.081 1.00 21.21 258 VAL A N 1
ATOM 697 C CA . VAL A 1 89 ? 9.929 -19.982 -6.946 1.00 19.53 258 VAL A CA 1
ATOM 698 C C . VAL A 1 89 ? 9.759 -18.833 -7.927 1.00 17.31 258 VAL A C 1
ATOM 699 O O . VAL A 1 89 ? 9.772 -17.659 -7.535 1.00 18.89 258 VAL A O 1
ATOM 703 N N . THR A 1 90 ? 9.597 -19.170 -9.205 1.00 18.83 259 THR A N 1
ATOM 704 C CA . THR A 1 90 ? 9.236 -18.211 -10.240 1.00 19.43 259 THR A CA 1
ATOM 705 C C . THR A 1 90 ? 8.052 -18.783 -10.998 1.00 16.26 259 THR A C 1
ATOM 706 O O . THR A 1 90 ? 8.079 -19.953 -11.385 1.00 17.58 259 THR A O 1
ATOM 710 N N . ASN A 1 91 ? 7.014 -17.970 -11.196 1.00 17.51 260 ASN A N 1
ATOM 711 C CA . ASN A 1 91 ? 5.887 -18.371 -12.028 1.00 15.09 260 ASN A CA 1
ATOM 712 C C . ASN A 1 91 ? 5.212 -17.125 -12.582 1.00 15.80 260 ASN A C 1
ATOM 713 O O . ASN A 1 91 ? 5.465 -15.998 -12.137 1.00 16.02 260 ASN A O 1
ATOM 718 N N . TRP A 1 92 ? 4.360 -17.337 -13.586 1.00 13.55 261 TRP A N 1
ATOM 719 C CA . TRP A 1 92 ? 3.712 -16.208 -14.244 1.00 15.51 261 TRP A CA 1
ATOM 720 C C . TRP A 1 92 ? 2.722 -15.501 -13.327 1.00 17.64 261 TRP A C 1
ATOM 721 O O . TRP A 1 92 ? 2.478 -14.301 -13.495 1.00 15.69 261 TRP A O 1
ATOM 732 N N . GLY A 1 93 ? 2.131 -16.217 -12.369 1.00 15.64 262 GLY A N 1
ATOM 733 C CA . GLY A 1 93 ? 1.239 -15.557 -11.425 1.00 14.13 262 GLY A CA 1
ATOM 734 C C . GLY A 1 93 ? 1.940 -14.470 -10.634 1.00 15.95 262 GLY A C 1
ATOM 735 O O . GLY A 1 93 ? 1.418 -13.362 -10.472 1.00 16.80 262 GLY A O 1
ATOM 736 N N . ARG A 1 94 ? 3.140 -14.771 -10.131 1.00 15.30 263 ARG A N 1
ATOM 737 C CA . ARG A 1 94 ? 3.897 -13.756 -9.403 1.00 12.90 263 ARG A CA 1
ATOM 738 C C . ARG A 1 94 ? 4.301 -12.618 -10.322 1.00 15.24 263 ARG A C 1
ATOM 739 O O . ARG A 1 94 ? 4.251 -11.448 -9.931 1.00 15.88 263 ARG A O 1
ATOM 747 N N . ILE A 1 95 ? 4.711 -12.943 -11.548 1.00 14.61 264 ILE A N 1
ATOM 748 C CA . ILE A 1 95 ? 5.162 -11.910 -12.472 1.00 14.29 264 ILE A CA 1
ATOM 749 C C . ILE A 1 95 ? 4.011 -10.975 -12.828 1.00 14.44 264 ILE A C 1
ATOM 750 O O . ILE A 1 95 ? 4.157 -9.749 -12.799 1.00 15.58 264 ILE A O 1
ATOM 755 N N . VAL A 1 96 ? 2.835 -11.533 -13.130 1.00 15.12 265 VAL A N 1
ATOM 756 C CA . VAL A 1 96 ? 1.721 -10.655 -13.478 1.00 16.05 265 VAL A CA 1
ATOM 757 C C . VAL A 1 96 ? 1.222 -9.887 -12.259 1.00 16.07 265 VAL A C 1
ATOM 758 O O . VAL A 1 96 ? 0.721 -8.765 -12.393 1.00 17.10 265 VAL A O 1
ATOM 762 N N . THR A 1 97 ? 1.356 -10.453 -11.054 1.00 17.09 266 THR A N 1
ATOM 763 C CA . THR A 1 97 ? 0.983 -9.702 -9.858 1.00 15.25 266 THR A CA 1
ATOM 764 C C . THR A 1 97 ? 1.887 -8.489 -9.677 1.00 17.15 266 THR A C 1
ATOM 765 O O . THR A 1 97 ? 1.415 -7.393 -9.351 1.00 17.78 266 THR A O 1
ATOM 769 N N . LEU A 1 98 ? 3.189 -8.660 -9.915 1.00 16.41 267 LEU A N 1
ATOM 770 C CA . LEU A 1 98 ? 4.119 -7.537 -9.838 1.00 17.76 267 LEU A CA 1
ATOM 771 C C . LEU A 1 98 ? 3.754 -6.444 -10.839 1.00 14.50 267 LEU A C 1
ATOM 772 O O . LEU A 1 98 ? 3.733 -5.253 -10.500 1.00 17.54 267 LEU A O 1
ATOM 777 N N . ILE A 1 99 ? 3.466 -6.828 -12.085 1.00 14.79 268 ILE A N 1
ATOM 778 C CA . ILE A 1 99 ? 3.148 -5.831 -13.106 1.00 15.61 268 ILE A CA 1
ATOM 779 C C . ILE A 1 99 ? 1.816 -5.162 -12.794 1.00 16.89 268 ILE A C 1
ATOM 780 O O . ILE A 1 99 ? 1.648 -3.953 -13.000 1.00 17.69 268 ILE A O 1
ATOM 785 N N . SER A 1 100 ? 0.852 -5.938 -12.289 1.00 14.40 269 SER A N 1
ATOM 786 C CA . SER A 1 100 ? -0.455 -5.391 -11.938 1.00 13.54 269 SER A CA 1
ATOM 787 C C . SER A 1 100 ? -0.336 -4.371 -10.820 1.00 17.85 269 SER A C 1
ATOM 788 O O . SER A 1 100 ? -0.986 -3.320 -10.857 1.00 16.58 269 SER A O 1
ATOM 791 N N . PHE A 1 101 ? 0.469 -4.677 -9.798 1.00 17.59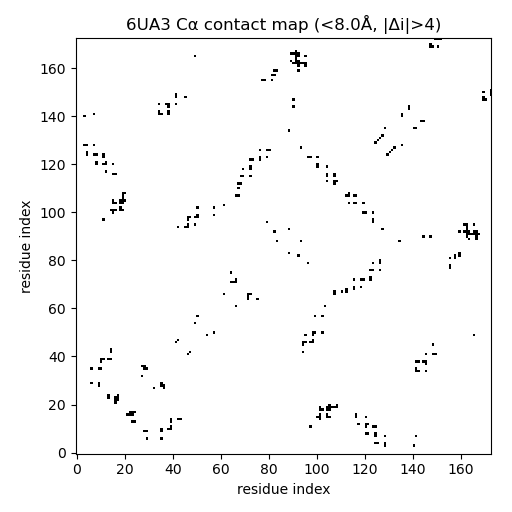 270 PHE A N 1
ATOM 792 C CA . PHE A 1 101 ? 0.710 -3.692 -8.750 1.00 15.80 270 PHE A CA 1
ATOM 793 C C . PHE A 1 101 ? 1.423 -2.472 -9.318 1.00 17.84 270 PHE A C 1
ATOM 794 O O . PHE A 1 101 ? 1.167 -1.340 -8.890 1.00 17.66 270 PHE A O 1
ATOM 802 N N . GLY A 1 102 ? 2.314 -2.681 -10.289 1.00 17.52 271 GLY A N 1
ATOM 803 C CA . GLY A 1 102 ? 2.925 -1.549 -10.967 1.00 17.87 271 GLY A CA 1
ATOM 804 C C . GLY A 1 102 ? 1.899 -0.620 -11.586 1.00 18.45 271 GLY A C 1
ATOM 805 O O . GLY A 1 102 ? 2.005 0.603 -11.467 1.00 18.90 271 GLY A O 1
ATOM 806 N N . ALA A 1 103 ? 0.893 -1.187 -12.259 1.00 15.96 272 ALA A N 1
ATOM 807 C CA . ALA A 1 103 ? -0.169 -0.362 -12.828 1.00 14.15 272 ALA A CA 1
ATOM 808 C C . ALA A 1 103 ? -0.950 0.345 -11.731 1.00 18.55 272 ALA A C 1
ATOM 809 O O . ALA A 1 103 ? -1.313 1.520 -11.871 1.00 17.48 272 ALA A O 1
ATOM 811 N N . PHE A 1 104 ? -1.231 -0.368 -10.637 1.00 16.34 273 PHE A N 1
ATOM 812 C CA . PHE A 1 104 ? -1.930 0.223 -9.501 1.00 17.35 273 PHE A CA 1
ATOM 813 C C . PHE A 1 104 ? -1.162 1.417 -8.946 1.00 18.85 273 PHE A C 1
ATOM 814 O O . PHE A 1 104 ? -1.751 2.469 -8.662 1.00 18.51 273 PHE A O 1
ATOM 822 N N . VAL A 1 105 ? 0.157 1.274 -8.791 1.00 19.05 274 VAL A N 1
ATOM 823 C CA . VAL A 1 105 ? 0.982 2.381 -8.311 1.00 18.98 274 VAL A CA 1
ATOM 824 C C . VAL A 1 105 ? 1.042 3.500 -9.345 1.00 20.25 274 VAL A C 1
ATOM 825 O O . VAL A 1 105 ? 1.006 4.687 -8.995 1.00 20.33 274 VAL A O 1
ATOM 829 N N . ALA A 1 106 ? 1.149 3.145 -10.629 1.00 17.16 275 ALA A N 1
ATOM 830 C CA . ALA A 1 106 ? 1.192 4.164 -11.676 1.00 17.35 275 ALA A CA 1
ATOM 831 C C . ALA A 1 106 ? -0.046 5.051 -11.638 1.00 19.22 275 ALA A C 1
ATOM 832 O O . ALA A 1 106 ? 0.052 6.275 -11.795 1.00 21.09 275 ALA A O 1
ATOM 834 N N . LYS A 1 107 ? -1.223 4.454 -11.434 1.00 20.45 276 LYS A N 1
ATOM 835 C CA . LYS A 1 107 ? -2.439 5.250 -11.305 1.00 19.68 276 LYS A CA 1
ATOM 836 C C . LYS A 1 107 ? -2.361 6.174 -10.095 1.00 20.42 276 LYS A C 1
ATOM 837 O O . LYS A 1 107 ? -2.782 7.336 -10.163 1.00 26.02 276 LYS A O 1
ATOM 843 N N . HIS A 1 108 ? -1.811 5.680 -8.985 1.00 20.75 277 HIS A N 1
ATOM 844 C CA . HIS A 1 108 ? -1.621 6.526 -7.811 1.00 20.42 277 HIS A CA 1
ATOM 845 C C . HIS A 1 108 ? -0.674 7.682 -8.113 1.00 24.73 277 HIS A C 1
ATOM 846 O O . HIS A 1 108 ? -0.953 8.834 -7.757 1.00 26.71 277 HIS A O 1
ATOM 853 N N . LEU A 1 109 ? 0.453 7.394 -8.769 1.00 21.94 278 LEU A N 1
ATOM 854 C CA . LEU A 1 109 ? 1.418 8.446 -9.075 1.00 26.70 278 LEU A CA 1
ATOM 855 C C . LEU A 1 109 ? 0.788 9.545 -9.922 1.00 25.80 278 LEU A C 1
ATOM 856 O O . LEU A 1 109 ? 1.057 10.733 -9.710 1.00 26.70 278 LEU A O 1
ATOM 861 N N . LYS A 1 110 ? -0.051 9.169 -10.890 1.00 23.98 279 LYS A N 1
ATOM 862 C CA . LYS A 1 110 ? -0.721 10.172 -11.712 1.00 22.75 279 LYS A CA 1
ATOM 863 C C . LYS A 1 110 ? -1.643 11.045 -10.869 1.00 29.29 279 LYS A C 1
ATOM 864 O O . LYS A 1 110 ? -1.702 12.265 -11.065 1.00 29.72 279 LYS A O 1
ATOM 870 N N . THR A 1 111 ? -2.360 10.447 -9.914 1.00 26.03 280 THR A N 1
ATOM 871 C CA . THR A 1 111 ? -3.273 11.230 -9.088 1.00 30.72 280 THR A CA 1
ATOM 872 C C . THR A 1 111 ? -2.546 12.235 -8.204 1.00 35.34 280 THR A C 1
ATOM 873 O O . THR A 1 111 ? -3.145 13.245 -7.820 1.00 39.79 280 THR A O 1
ATOM 877 N N . ILE A 1 112 ? -1.278 11.994 -7.873 1.00 31.95 281 ILE A N 1
ATOM 878 C CA . ILE A 1 112 ? -0.540 12.917 -7.013 1.00 33.05 281 ILE A CA 1
ATOM 879 C C . ILE A 1 112 ? 0.439 13.749 -7.836 1.00 31.75 281 ILE A C 1
ATOM 880 O O . ILE A 1 112 ? 1.433 14.257 -7.306 1.00 34.31 281 ILE A O 1
ATOM 885 N N . ASN A 1 113 ? 0.155 13.909 -9.130 1.00 28.98 282 ASN A N 1
ATOM 886 C CA . ASN A 1 113 ? 0.965 14.742 -10.023 1.00 31.53 282 ASN A CA 1
ATOM 887 C C . ASN A 1 113 ? 2.426 14.298 -10.036 1.00 30.73 282 ASN A C 1
ATOM 888 O O . ASN A 1 113 ? 3.346 15.119 -10.025 1.00 33.42 282 ASN A O 1
ATOM 893 N N . GLN A 1 114 ? 2.643 12.988 -10.067 1.00 26.83 283 GLN A N 1
ATOM 894 C CA . GLN A 1 114 ? 3.973 12.402 -10.157 1.00 28.61 283 GLN A CA 1
ATOM 895 C C . GLN A 1 114 ? 4.084 11.502 -11.383 1.00 25.95 283 GLN A C 1
ATOM 896 O O . GLN A 1 114 ? 4.726 10.449 -11.352 1.00 24.71 283 GLN A O 1
ATOM 902 N N . GLU A 1 115 ? 3.450 11.913 -12.488 1.00 27.63 284 GLU A N 1
ATOM 903 C CA . GLU A 1 115 ? 3.504 11.125 -13.716 1.00 28.77 284 GLU A CA 1
ATOM 904 C C . GLU A 1 115 ? 4.936 10.870 -14.165 1.00 24.10 284 GLU A C 1
ATOM 905 O O . GLU A 1 115 ? 5.217 9.838 -14.784 1.00 26.85 284 GLU A O 1
ATOM 911 N N . SER A 1 116 ? 5.851 11.798 -13.882 1.00 29.02 285 SER A N 1
ATOM 912 C CA . SER A 1 116 ? 7.246 11.600 -14.260 1.00 27.65 285 SER A CA 1
ATOM 913 C C . SER A 1 116 ? 7.840 10.342 -13.642 1.00 29.86 285 SER A C 1
ATOM 914 O O . SER A 1 116 ? 8.886 9.873 -14.105 1.00 28.12 285 SER A O 1
ATOM 917 N N . CYS A 1 117 ? 7.204 9.790 -12.610 1.00 26.97 286 CYS A N 1
ATOM 918 C CA . CYS A 1 117 ? 7.698 8.593 -11.946 1.00 25.52 286 CYS A CA 1
ATOM 919 C C . CYS A 1 117 ? 7.247 7.303 -12.614 1.00 22.66 286 CYS A C 1
ATOM 920 O O . CYS A 1 117 ? 7.746 6.233 -12.249 1.00 22.93 286 CYS A O 1
ATOM 923 N N . ILE A 1 118 ? 6.328 7.375 -13.581 1.00 21.20 287 ILE A N 1
ATOM 924 C CA . ILE A 1 118 ? 5.761 6.160 -14.160 1.00 21.88 287 ILE A CA 1
ATOM 925 C C . ILE A 1 118 ? 6.793 5.428 -15.011 1.00 20.93 287 ILE A C 1
ATOM 926 O O . ILE A 1 118 ? 6.904 4.199 -14.950 1.00 19.76 287 ILE A O 1
ATOM 931 N N . GLU A 1 119 ? 7.568 6.157 -15.809 1.00 24.89 288 GLU A N 1
ATOM 932 C CA . GLU A 1 119 ? 8.562 5.501 -16.654 1.00 27.74 288 GLU A CA 1
ATOM 933 C C . GLU A 1 119 ? 9.663 4.861 -15.812 1.00 25.24 288 GLU A C 1
ATOM 934 O O . GLU A 1 119 ? 10.056 3.716 -16.078 1.00 22.36 288 GLU A O 1
ATOM 940 N N . PRO A 1 120 ? 10.204 5.567 -14.812 1.00 24.97 289 PRO A N 1
ATOM 941 C CA . PRO A 1 120 ? 11.130 4.896 -13.883 1.00 23.00 289 PRO A CA 1
ATOM 942 C C . PRO A 1 120 ? 10.527 3.662 -13.231 1.00 21.45 289 PRO A C 1
ATOM 943 O O . PRO A 1 120 ? 11.225 2.656 -13.048 1.00 23.72 289 PRO A O 1
ATOM 947 N N . LEU A 1 121 ? 9.244 3.714 -12.867 1.00 20.74 290 LEU A N 1
ATOM 948 C CA . LEU A 1 121 ? 8.589 2.548 -12.283 1.00 18.59 290 LEU A CA 1
ATOM 949 C C . LEU A 1 121 ? 8.566 1.382 -13.266 1.00 19.69 290 LEU A C 1
ATOM 950 O O . LEU A 1 121 ? 8.900 0.246 -12.911 1.00 20.43 290 LEU A O 1
ATOM 955 N N . ALA A 1 122 ? 8.171 1.644 -14.515 1.00 18.29 291 ALA A N 1
ATOM 956 C CA . ALA A 1 122 ? 8.149 0.577 -15.512 1.00 17.68 291 ALA A CA 1
ATOM 957 C C . ALA A 1 122 ? 9.543 0.006 -15.740 1.00 18.09 291 ALA A C 1
ATOM 958 O O . ALA A 1 122 ? 9.712 -1.213 -15.860 1.00 20.77 291 ALA A O 1
ATOM 960 N N . GLU A 1 123 ? 10.555 0.872 -15.806 1.00 20.96 292 GLU A N 1
ATOM 961 C CA . GLU A 1 123 ? 11.919 0.390 -15.992 1.00 20.62 292 GLU A CA 1
ATOM 962 C C . GLU A 1 123 ? 12.372 -0.455 -14.807 1.00 20.84 292 GLU A C 1
ATOM 963 O O . GLU A 1 123 ? 13.051 -1.472 -14.987 1.00 24.45 292 GLU A O 1
ATOM 969 N N . SER A 1 124 ? 12.003 -0.055 -13.588 1.00 18.59 293 SER A N 1
ATOM 970 C CA . SER A 1 124 ? 12.403 -0.823 -12.411 1.00 21.15 293 SER A CA 1
ATOM 971 C C . SER A 1 124 ? 11.797 -2.222 -12.434 1.00 22.20 293 SER A C 1
ATOM 972 O O . SER A 1 124 ? 12.487 -3.211 -12.159 1.00 23.13 293 SER A O 1
ATOM 975 N N . ILE A 1 125 ? 10.504 -2.327 -12.756 1.00 20.09 294 ILE A N 1
ATOM 976 C CA . ILE A 1 125 ? 9.864 -3.638 -12.845 1.00 17.61 294 ILE A CA 1
ATOM 977 C C . ILE A 1 125 ? 10.533 -4.483 -13.923 1.00 17.49 294 ILE A C 1
ATOM 978 O O . ILE A 1 125 ? 10.838 -5.665 -13.717 1.00 18.64 294 ILE A O 1
ATOM 983 N N . THR A 1 126 ? 10.760 -3.891 -15.096 1.00 17.36 295 THR A N 1
ATOM 984 C CA . THR A 1 126 ? 11.428 -4.623 -16.166 1.00 18.91 295 THR A CA 1
ATOM 985 C C . THR A 1 126 ? 12.828 -5.050 -15.740 1.00 18.76 295 THR A C 1
ATOM 986 O O . THR A 1 126 ? 13.257 -6.176 -16.020 1.00 19.94 295 THR A O 1
ATOM 990 N N . ASP A 1 127 ? 13.554 -4.158 -15.060 1.00 19.19 296 ASP A N 1
ATOM 991 C CA . ASP A 1 127 ? 14.897 -4.480 -14.590 1.00 22.72 296 ASP A CA 1
ATOM 992 C C . ASP A 1 127 ? 14.888 -5.726 -13.712 1.00 20.50 296 ASP A C 1
ATOM 993 O O . ASP A 1 127 ? 15.666 -6.660 -13.932 1.00 22.67 296 ASP A O 1
ATOM 998 N N . VAL A 1 128 ? 14.004 -5.763 -12.713 1.00 19.36 297 VAL A N 1
ATOM 999 C CA . VAL A 1 128 ? 13.939 -6.924 -11.828 1.00 19.76 297 VAL A CA 1
ATOM 1000 C C . VAL A 1 128 ? 13.663 -8.189 -12.632 1.00 20.65 297 VAL A C 1
ATOM 1001 O O . VAL A 1 128 ? 14.328 -9.217 -12.456 1.00 22.54 297 VAL A O 1
ATOM 1005 N N . LEU A 1 129 ? 12.684 -8.128 -13.535 1.00 20.57 298 LEU A N 1
ATOM 1006 C CA . LEU A 1 129 ? 12.286 -9.319 -14.276 1.00 20.41 298 LEU A CA 1
ATOM 1007 C C . LEU A 1 129 ? 13.394 -9.791 -15.206 1.00 20.68 298 LEU A C 1
ATOM 1008 O O . LEU A 1 129 ? 13.780 -10.966 -15.186 1.00 21.46 298 LEU A O 1
ATOM 1013 N N . VAL A 1 130 ? 13.927 -8.887 -16.027 1.00 19.70 299 VAL A N 1
ATOM 1014 C CA . VAL A 1 130 ? 14.852 -9.305 -17.074 1.00 18.06 299 VAL A CA 1
ATOM 1015 C C . VAL A 1 130 ? 16.269 -9.464 -16.533 1.00 23.26 299 VAL A C 1
ATOM 1016 O O . VAL A 1 130 ? 16.977 -10.407 -16.898 1.00 25.71 299 VAL A O 1
ATOM 1020 N N . ARG A 1 131 ? 16.716 -8.560 -15.659 1.00 21.34 300 ARG A N 1
ATOM 1021 C CA . ARG A 1 131 ? 18.094 -8.650 -15.189 1.00 24.06 300 ARG A CA 1
ATOM 1022 C C . ARG A 1 131 ? 18.295 -9.710 -14.116 1.00 24.57 300 ARG A C 1
ATOM 1023 O O . ARG A 1 131 ? 19.438 -10.127 -13.897 1.00 28.38 300 ARG A O 1
ATOM 1031 N N . THR A 1 132 ? 17.237 -10.159 -13.432 1.00 19.23 301 THR A N 1
ATOM 1032 C CA . THR A 1 132 ? 17.413 -11.194 -12.421 1.00 22.84 301 THR A CA 1
ATOM 1033 C C . THR A 1 132 ? 16.689 -12.500 -12.716 1.00 21.88 301 THR A C 1
ATOM 1034 O O . THR A 1 132 ? 17.015 -13.510 -12.084 1.00 23.48 301 THR A O 1
ATOM 1038 N N . LYS A 1 133 ? 15.741 -12.528 -13.655 1.00 20.89 302 LYS A N 1
ATOM 1039 C CA . LYS A 1 133 ? 15.059 -13.770 -13.995 1.00 18.48 302 LYS A CA 1
ATOM 1040 C C . LYS A 1 133 ? 15.121 -14.053 -15.493 1.00 20.82 302 LYS A C 1
ATOM 1041 O O . LYS A 1 133 ? 14.276 -14.780 -16.027 1.00 19.98 302 LYS A O 1
ATOM 1047 N N . ARG A 1 134 ? 16.126 -13.505 -16.182 1.00 23.15 303 ARG A N 1
ATOM 1048 C CA . ARG A 1 134 ? 16.239 -13.718 -17.623 1.00 22.90 303 ARG A CA 1
ATOM 1049 C C . ARG A 1 134 ? 16.186 -15.199 -17.975 1.00 20.10 303 ARG A C 1
ATOM 1050 O O . ARG A 1 134 ? 15.478 -15.605 -18.903 1.00 23.91 303 ARG A O 1
ATOM 1058 N N . ASP A 1 135 ? 16.948 -16.022 -17.251 1.00 23.71 304 ASP A N 1
ATOM 1059 C CA . ASP A 1 135 ? 17.083 -17.423 -17.634 1.00 25.53 304 ASP A CA 1
ATOM 1060 C C . ASP A 1 135 ? 15.746 -18.150 -17.559 1.00 23.90 304 ASP A C 1
ATOM 1061 O O . ASP A 1 135 ? 15.426 -18.966 -18.433 1.00 22.29 304 ASP A O 1
ATOM 1066 N N . TRP A 1 136 ? 14.951 -17.865 -16.524 1.00 21.38 305 TRP A N 1
ATOM 1067 C CA . TRP A 1 136 ? 13.621 -18.460 -16.425 1.00 18.29 305 TRP A CA 1
ATOM 1068 C C . TRP A 1 136 ? 12.726 -17.988 -17.563 1.00 17.45 305 TRP A C 1
ATOM 1069 O O . TRP A 1 136 ? 12.014 -18.792 -18.177 1.00 19.65 305 TRP A O 1
ATOM 1080 N N . LEU A 1 137 ? 12.748 -16.686 -17.855 1.00 19.50 306 LEU A N 1
ATOM 1081 C CA . LEU A 1 137 ? 11.935 -16.155 -18.944 1.00 17.85 306 LEU A CA 1
ATOM 1082 C C . LEU A 1 137 ? 12.261 -16.850 -20.258 1.00 18.96 306 LEU A C 1
ATOM 1083 O O . LEU A 1 137 ? 11.360 -17.267 -20.993 1.00 21.07 306 LEU A O 1
ATOM 1088 N N . VAL A 1 138 ? 13.551 -16.982 -20.571 1.00 19.66 307 VAL A N 1
ATOM 1089 C CA . VAL A 1 138 ? 13.948 -17.618 -21.824 1.00 20.83 307 VAL A CA 1
ATOM 1090 C C . VAL A 1 138 ? 13.441 -19.053 -21.877 1.00 20.69 307 VAL A C 1
ATOM 1091 O O . VAL A 1 138 ? 12.938 -19.510 -22.911 1.00 20.11 307 VAL A O 1
ATOM 1095 N N . LYS A 1 139 ? 13.540 -19.779 -20.759 1.00 19.57 308 LYS A N 1
ATOM 1096 C CA . LYS A 1 139 ? 13.053 -21.156 -20.733 1.00 20.35 308 LYS A CA 1
ATOM 1097 C C . LYS A 1 139 ? 11.570 -21.236 -21.067 1.00 21.35 308 LYS A C 1
ATOM 1098 O O . LYS A 1 139 ? 11.120 -22.228 -21.650 1.00 22.21 308 LYS A O 1
ATOM 1104 N N . GLN A 1 140 ? 10.794 -20.218 -20.700 1.00 20.13 309 GLN A N 1
ATOM 1105 C CA . GLN A 1 140 ? 9.364 -20.216 -20.989 1.00 19.82 309 GLN A CA 1
ATOM 1106 C C . GLN A 1 140 ? 9.041 -19.768 -22.406 1.00 21.02 309 GLN A C 1
ATOM 1107 O O . GLN A 1 140 ? 7.860 -19.726 -22.765 1.00 23.38 309 GLN A O 1
ATOM 1113 N N . ARG A 1 141 ? 10.047 -19.442 -23.215 1.00 19.59 310 ARG A N 1
ATOM 1114 C CA . ARG A 1 141 ? 9.834 -18.769 -24.494 1.00 17.70 310 ARG A CA 1
ATOM 1115 C C . ARG A 1 141 ? 9.343 -17.340 -24.279 1.00 19.28 310 ARG A C 1
ATOM 1116 O O . ARG A 1 141 ? 8.555 -16.812 -25.066 1.00 20.25 310 ARG A O 1
ATOM 1124 N N . GLY A 1 142 ? 9.806 -16.718 -23.198 1.00 19.32 311 GLY A N 1
ATOM 1125 C CA . GLY A 1 142 ? 9.547 -15.306 -22.977 1.00 19.13 311 GLY A CA 1
ATOM 1126 C C . GLY A 1 142 ? 8.069 -14.976 -22.942 1.00 19.00 311 GLY A C 1
ATOM 1127 O O . GLY A 1 142 ? 7.260 -15.658 -22.304 1.00 17.40 311 GLY A O 1
ATOM 1128 N N . TRP A 1 143 ? 7.704 -13.900 -23.642 1.00 16.70 312 TRP A N 1
ATOM 1129 C CA . TRP A 1 143 ? 6.327 -13.431 -23.589 1.00 15.30 312 TRP A CA 1
ATOM 1130 C C . TRP A 1 143 ? 5.373 -14.347 -24.341 1.00 15.56 312 TRP A C 1
ATOM 1131 O O . TRP A 1 143 ? 4.163 -14.296 -24.095 1.00 17.69 312 TRP A O 1
ATOM 1142 N N . ASP A 1 144 ? 5.881 -15.201 -25.233 1.00 15.54 313 ASP A N 1
ATOM 1143 C CA . ASP A 1 144 ? 5.026 -16.236 -25.803 1.00 16.65 313 ASP A CA 1
ATOM 1144 C C . ASP A 1 144 ? 4.551 -17.202 -24.725 1.00 17.48 313 ASP A C 1
ATOM 1145 O O . ASP A 1 144 ? 3.376 -17.586 -24.700 1.00 16.82 313 ASP A O 1
ATOM 1150 N N . GLY A 1 145 ? 5.449 -17.605 -23.822 1.00 16.18 314 GLY A N 1
ATOM 1151 C CA . GLY A 1 145 ? 5.027 -18.445 -22.709 1.00 18.73 314 GLY A CA 1
ATOM 1152 C C . GLY A 1 145 ? 3.985 -17.770 -21.836 1.00 16.13 314 GLY A C 1
ATOM 1153 O O . GLY A 1 145 ? 3.049 -18.414 -21.356 1.00 17.25 314 GLY A O 1
ATOM 1154 N N . PHE A 1 146 ? 4.142 -16.463 -21.615 1.00 14.56 315 PHE A N 1
ATOM 1155 C CA . PHE A 1 146 ? 3.168 -15.689 -20.848 1.00 15.46 315 PHE A CA 1
ATOM 1156 C C . PHE A 1 146 ? 1.795 -15.748 -21.503 1.00 16.50 315 PHE A C 1
ATOM 1157 O O . PHE A 1 146 ? 0.787 -16.047 -20.847 1.00 14.73 315 PHE A O 1
ATOM 1165 N N . VAL A 1 147 ? 1.748 -15.505 -22.814 1.00 15.63 316 VAL A N 1
ATOM 1166 C CA . VAL A 1 147 ? 0.487 -15.547 -23.547 1.00 14.92 316 VAL A CA 1
ATOM 1167 C C . VAL A 1 147 ? -0.129 -16.936 -23.471 1.00 14.72 316 VAL A C 1
ATOM 1168 O O . VAL A 1 147 ? -1.336 -17.088 -23.234 1.00 15.56 316 VAL A O 1
ATOM 1172 N N . GLU A 1 148 ? 0.682 -17.976 -23.654 1.00 16.09 317 GLU A N 1
ATOM 1173 C CA . GLU A 1 148 ? 0.110 -19.316 -23.688 1.00 17.31 317 GLU A CA 1
ATOM 1174 C C . GLU A 1 148 ? -0.355 -19.765 -22.307 1.00 16.01 317 GLU A C 1
ATOM 1175 O O . GLU A 1 148 ? -1.369 -20.466 -22.196 1.00 17.68 317 GLU A O 1
ATOM 1181 N N . PHE A 1 149 ? 0.351 -19.361 -21.243 1.00 16.32 318 PHE A N 1
ATOM 1182 C CA . PHE A 1 149 ? -0.063 -19.766 -19.903 1.00 16.72 318 PHE A CA 1
ATOM 1183 C C . PHE A 1 149 ? -1.404 -19.148 -19.530 1.00 16.94 318 PHE A C 1
ATOM 1184 O O . PHE A 1 149 ? -2.278 -19.832 -18.986 1.00 17.09 318 PHE A O 1
ATOM 1192 N N . PHE A 1 150 ? -1.586 -17.862 -19.809 1.00 16.02 319 PHE A N 1
ATOM 1193 C CA . PHE A 1 150 ? -2.816 -17.173 -19.445 1.00 16.50 319 PHE A CA 1
ATOM 1194 C C . PHE A 1 150 ? -3.906 -17.317 -20.498 1.00 18.51 319 PHE A C 1
ATOM 1195 O O . PHE A 1 150 ? -4.967 -16.698 -20.369 1.00 20.14 319 PHE A O 1
ATOM 1203 N N . HIS A 1 151 ? -3.677 -18.127 -21.528 1.00 16.11 320 HIS A N 1
ATOM 1204 C CA . HIS A 1 151 ? -4.726 -18.467 -22.477 1.00 17.97 320 HIS A CA 1
ATOM 1205 C C . HIS A 1 151 ? -5.715 -19.408 -21.805 1.00 18.88 320 HIS A C 1
ATOM 1206 O O . HIS A 1 151 ? -5.367 -20.539 -21.457 1.00 23.46 320 HIS A O 1
ATOM 1213 N N . VAL A 1 152 ? -6.946 -18.952 -21.611 1.00 22.23 321 VAL A N 1
ATOM 1214 C CA . VAL A 1 152 ? -7.960 -19.794 -20.988 1.00 24.13 321 VAL A CA 1
ATOM 1215 C C . VAL A 1 152 ? -8.573 -20.684 -22.060 1.00 25.09 321 VAL A C 1
ATOM 1216 O O . VAL A 1 152 ? -9.102 -20.197 -23.066 1.00 27.06 321 VAL A O 1
ATOM 1220 N N . GLU A 1 153 ? -8.499 -21.995 -21.848 1.00 23.18 322 GLU A N 1
ATOM 1221 C CA . GLU A 1 153 ? -8.967 -22.950 -22.840 1.00 24.34 322 GLU A CA 1
ATOM 1222 C C . GLU A 1 153 ? -10.486 -23.047 -22.813 1.00 32.99 322 GLU A C 1
ATOM 1223 O O . GLU A 1 153 ? -11.089 -23.226 -21.750 1.00 34.47 322 GLU A O 1
ATOM 1229 N N . ASP A 1 154 ? -11.097 -22.926 -23.987 1.00 31.95 323 ASP A N 1
ATOM 1230 C CA . ASP A 1 154 ? -12.544 -23.022 -24.171 1.00 32.61 323 ASP A CA 1
ATOM 1231 C C . ASP A 1 154 ? -12.819 -24.331 -24.912 1.00 32.03 323 ASP A C 1
ATOM 1232 O O . ASP A 1 154 ? -12.805 -24.381 -26.143 1.00 38.69 323 ASP A O 1
ATOM 1237 N N . LEU A 1 155 ? -13.073 -25.393 -24.150 1.00 33.26 324 LEU A N 1
ATOM 1238 C CA . LEU A 1 155 ? -13.190 -26.750 -24.683 1.00 40.52 324 LEU A CA 1
ATOM 1239 C C . LEU A 1 155 ? -14.633 -27.218 -24.519 1.00 66.01 324 LEU A C 1
ATOM 1240 O O . LEU A 1 155 ? -15.058 -27.575 -23.416 1.00 72.40 324 LEU A O 1
ATOM 1245 N N . GLU A 1 156 ? -15.380 -27.224 -25.618 1.00 84.52 325 GLU A N 1
ATOM 1246 C CA . GLU A 1 156 ? -16.775 -27.656 -25.597 1.00 92.74 325 GLU A CA 1
ATOM 1247 C C . GLU A 1 156 ? -16.897 -29.159 -25.835 1.00 96.17 325 GLU A C 1
ATOM 1248 O O . GLU A 1 156 ? -17.992 -29.675 -26.065 1.00 96.68 325 GLU A O 1
ATOM 1257 N N . ILE B 2 2 ? 10.441 -4.975 2.870 1.00 24.83 4 ILE B N 1
ATOM 1258 C CA . ILE B 2 2 ? 10.692 -6.336 2.411 1.00 24.10 4 ILE B CA 1
ATOM 1259 C C . ILE B 2 2 ? 9.967 -7.358 3.283 1.00 23.36 4 ILE B C 1
ATOM 1260 O O . ILE B 2 2 ? 9.826 -8.514 2.895 1.00 29.42 4 ILE B O 1
ATOM 1265 N N . TRP B 2 3 ? 9.503 -6.939 4.454 1.00 27.30 5 TRP B N 1
ATOM 1266 C CA . TRP B 2 3 ? 8.746 -7.839 5.317 1.00 25.18 5 TRP B CA 1
ATOM 1267 C C . TRP B 2 3 ? 7.395 -8.166 4.685 1.00 34.24 5 TRP B C 1
ATOM 1268 O O . TRP B 2 3 ? 6.778 -9.181 5.004 1.00 40.87 5 TRP B O 1
ATOM 1309 N N . GLN B 2 6 ? 6.372 -11.623 1.434 1.00 23.55 8 GLN B N 1
ATOM 1310 C CA . GLN B 2 6 ? 5.710 -12.917 1.373 1.00 20.03 8 GLN B CA 1
ATOM 1311 C C . GLN B 2 6 ? 4.265 -12.760 0.921 1.00 21.17 8 GLN B C 1
ATOM 1312 O O . GLN B 2 6 ? 3.709 -13.654 0.285 1.00 22.97 8 GLN B O 1
ATOM 1318 N N . GLY B 2 7 ? 3.667 -11.618 1.245 1.00 23.83 9 GLY B N 1
ATOM 1319 C CA . GLY B 2 7 ? 2.321 -11.312 0.790 1.00 26.94 9 GLY B CA 1
ATOM 1320 C C . GLY B 2 7 ? 2.190 -11.334 -0.721 1.00 29.08 9 GLY B C 1
ATOM 1321 O O . GLY B 2 7 ? 1.221 -11.881 -1.256 1.00 25.60 9 GLY B O 1
ATOM 1347 N N . ARG B 2 9 ? 4.280 -12.878 -2.749 1.00 17.65 11 ARG B N 1
ATOM 1348 C CA . ARG B 2 9 ? 4.548 -14.245 -3.174 1.00 15.22 11 ARG B CA 1
ATOM 1349 C C . ARG B 2 9 ? 3.291 -15.099 -3.052 1.00 15.79 11 ARG B C 1
ATOM 1350 O O . ARG B 2 9 ? 2.954 -15.854 -3.962 1.00 16.35 11 ARG B O 1
ATOM 1358 N N . ARG B 2 10 ? 2.590 -14.981 -1.921 1.00 16.84 12 ARG B N 1
ATOM 1359 C CA . ARG B 2 10 ? 1.396 -15.796 -1.725 1.00 14.21 12 ARG B CA 1
ATOM 1360 C C . ARG B 2 10 ? 0.284 -15.381 -2.677 1.00 13.56 12 ARG B C 1
ATOM 1361 O O . ARG B 2 10 ? -0.390 -16.241 -3.261 1.00 15.58 12 ARG B O 1
ATOM 1369 N N . LEU B 2 11 ? 0.078 -14.072 -2.857 1.00 16.02 13 LEU B N 1
ATOM 1370 C CA . LEU B 2 11 ? -0.933 -13.620 -3.807 1.00 15.95 13 LEU B CA 1
ATOM 1371 C C . LEU B 2 11 ? -0.595 -14.087 -5.216 1.00 19.20 13 LEU B C 1
ATOM 1372 O O . LEU B 2 11 ? -1.459 -14.596 -5.940 1.00 17.16 13 LEU B O 1
ATOM 1377 N N . GLY B 2 12 ? 0.663 -13.923 -5.623 1.00 16.93 14 GLY B N 1
ATOM 1378 C CA . GLY B 2 12 ? 1.065 -14.396 -6.938 1.00 16.70 14 GLY B CA 1
ATOM 1379 C C . GLY B 2 12 ? 0.826 -15.882 -7.115 1.00 17.17 14 GLY B C 1
ATOM 1380 O O . GLY B 2 12 ? 0.408 -16.334 -8.185 1.00 15.92 14 GLY B O 1
ATOM 1381 N N . ASP B 2 13 ? 1.083 -16.663 -6.065 1.00 14.20 15 ASP B N 1
ATOM 1382 C CA . ASP B 2 13 ? 0.848 -18.101 -6.139 1.00 15.61 15 ASP B CA 1
ATOM 1383 C C . ASP B 2 13 ? -0.636 -18.431 -6.222 1.00 17.25 15 ASP B C 1
ATOM 1384 O O . ASP B 2 13 ? -1.011 -19.425 -6.858 1.00 15.84 15 ASP B O 1
ATOM 1389 N N . GLU B 2 14 ? -1.491 -17.630 -5.579 1.00 14.55 16 GLU B N 1
ATOM 1390 C CA . GLU B 2 14 ? -2.931 -17.808 -5.737 1.00 18.67 16 GLU B CA 1
ATOM 1391 C C . GLU B 2 14 ? -3.343 -17.577 -7.181 1.00 18.79 16 GLU B C 1
ATOM 1392 O O . GLU B 2 14 ? -4.123 -18.349 -7.752 1.00 20.08 16 GLU B O 1
ATOM 1398 N N . ILE B 2 15 ? -2.835 -16.503 -7.782 1.00 15.53 17 ILE B N 1
ATOM 1399 C CA . ILE B 2 15 ? -3.167 -16.194 -9.169 1.00 15.67 17 ILE B CA 1
ATOM 1400 C C . ILE B 2 15 ? -2.651 -17.288 -10.093 1.00 16.89 17 ILE B C 1
ATOM 1401 O O . ILE B 2 15 ? -3.358 -17.739 -11.004 1.00 17.15 17 ILE B O 1
ATOM 1406 N N . ASN B 2 16 ? -1.417 -17.746 -9.871 1.00 16.00 18 ASN B N 1
ATOM 1407 C CA . ASN B 2 16 ? -0.901 -18.850 -10.675 1.00 15.58 18 ASN B CA 1
ATOM 1408 C C . ASN B 2 16 ? -1.787 -20.081 -10.542 1.00 16.64 18 ASN B C 1
ATOM 1409 O O . ASN B 2 16 ? -2.118 -20.735 -11.539 1.00 19.02 18 ASN B O 1
ATOM 1414 N N . ALA B 2 17 ? -2.179 -20.413 -9.306 1.00 15.75 19 ALA B N 1
ATOM 1415 C CA . ALA B 2 17 ? -3.016 -21.585 -9.075 1.00 18.32 19 ALA B CA 1
ATOM 1416 C C . ALA B 2 17 ? -4.386 -21.437 -9.720 1.00 18.88 19 ALA B C 1
ATOM 1417 O O . ALA B 2 17 ? -4.953 -22.425 -10.199 1.00 21.51 19 ALA B O 1
ATOM 1419 N N . TYR B 2 18 ? -4.935 -20.220 -9.744 1.00 18.47 20 TYR B N 1
ATOM 1420 C CA . TYR B 2 18 ? -6.224 -20.011 -10.395 1.00 19.61 20 TYR B CA 1
ATOM 1421 C C . TYR B 2 18 ? -6.145 -20.336 -11.882 1.00 22.35 20 TYR B C 1
ATOM 1422 O O . TYR B 2 18 ? -6.981 -21.074 -12.414 1.00 24.98 20 TYR B O 1
ATOM 1431 N N . TYR B 2 19 ? -5.142 -19.796 -12.573 1.00 19.62 21 TYR B N 1
ATOM 1432 C CA . TYR B 2 19 ? -5.036 -20.033 -14.008 1.00 18.60 21 TYR B CA 1
ATOM 1433 C C . TYR B 2 19 ? -4.503 -21.417 -14.345 1.00 22.52 21 TYR B C 1
ATOM 1434 O O . TYR B 2 19 ? -4.779 -21.919 -15.442 1.00 26.72 21 TYR B O 1
ATOM 1443 N N . ALA B 2 20 ? -3.775 -22.058 -13.427 1.00 19.23 22 ALA B N 1
ATOM 1444 C CA . ALA B 2 20 ? -3.198 -23.361 -13.741 1.00 22.63 22 ALA B CA 1
ATOM 1445 C C . ALA B 2 20 ? -4.274 -24.391 -14.048 1.00 35.40 22 ALA B C 1
ATOM 1446 O O . ALA B 2 20 ? -4.025 -25.343 -14.797 1.00 38.40 22 ALA B O 1
ATOM 1448 N N . ARG B 2 21 ? -5.472 -24.223 -13.492 1.00 36.20 23 ARG B N 1
ATOM 1449 C CA . ARG B 2 21 ? -6.581 -25.117 -13.793 1.00 36.23 23 ARG B CA 1
ATOM 1450 C C . ARG B 2 21 ? -7.495 -24.567 -14.885 1.00 37.44 23 ARG B C 1
ATOM 1451 O O . ARG B 2 21 ? -8.636 -25.020 -15.017 1.00 40.60 23 ARG B O 1
ATOM 1459 N N . ARG B 2 22 ? -7.011 -23.615 -15.677 1.00 30.37 24 ARG B N 1
ATOM 1460 C CA . ARG B 2 22 ? -7.823 -22.996 -16.721 1.00 37.06 24 ARG B CA 1
ATOM 1461 C C . ARG B 2 22 ? -7.482 -23.541 -18.107 1.00 35.37 24 ARG B C 1
ATOM 1462 O O . ARG B 2 22 ? -7.727 -22.883 -19.116 1.00 30.58 24 ARG B O 1
#

Solvent-accessible surface area: 9207 Å² total

B-factor: mean 30.07, std 16.84, range [12.9, 121.95]

Secondary structure (DSSP, 8-state):
--HHHHHHHHHHHHHHHHHHHS----SPPPSSHHHHHHHHHHHHHHHHHHHHHTHHHHHHHHHHHT--SHHHHHHHHHHHHGGGTTS---HHHHHHHHHHHHHHHHHHHHTT-GGGHHHHHHHHHIIIIIHHHHHHHHTTHHHHHHHHT------/-----HHHHHHHHHHHT-

InterPro domains:
  IPR002475 Bcl2-like [PS50062] (213-314)
  IPR013281 Apoptosis regulator, Mcl-1 [PR01866] (236-252)
  IPR013281 Apoptosis regulator, Mcl-1 [PR01866] (253-266)
  IPR013281 Apoptosis regulator, Mcl-1 [PR01866] (268-283)
  IPR013281 Apoptosis regulator, Mcl-1 [PR01866] (322-335)
  IPR013281 Apoptosis regulator, Mcl-1 [PR01866] (337-350)
  IPR020717 Apoptosis regulator, Bcl-2, BH1 motif, conserved site [PS01080] (253-272)
  IP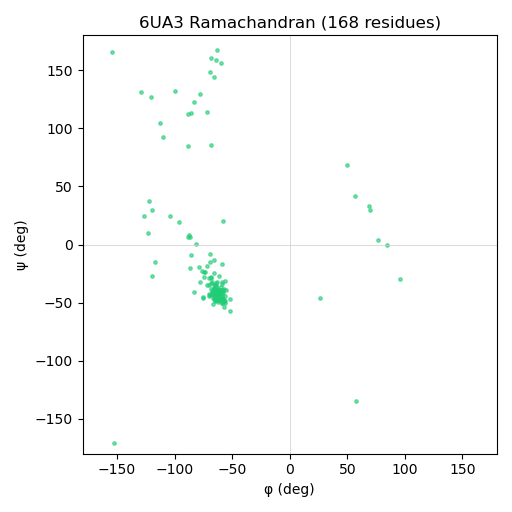R020726 Apoptosis regulator, Bcl-2, BH2 motif, conserved site [PS01258] (305-316)
  IPR020728 Apoptosis regulator, Bcl-2, BH3 motif, conserved site [PS01259] (209-223)
  IPR026298 Bcl-2 family [PR01862] (246-258)
  IPR026298 Bcl-2 family [PR01862] (260-288)
  IPR026298 Bcl-2 family [PR01862] (289-313)
  IPR026298 Bcl-2 family [PTHR11256] (165-340)
  IPR026298 Bcl-2 family [cd06845] (175-318)
  IPR036834 Bcl-2-like superfamily [G3DSA:1.10.437.10] (170-319)
  IPR036834 Bcl-2-like superfamily [SSF56854] (117-348)
  IPR046371 Bcl-2, Bcl-2 homology region 1-3 [PF00452] (213-312)
  IPR046371 Bcl-2, Bcl-2 homology region 1-3 [SM00337] (213-312)